Protein AF-A0A1J4KD81-F1 (afdb_monomer_lite)

Structure (mmCIF, N/CA/C/O backbone):
data_AF-A0A1J4KD81-F1
#
_entry.id   AF-A0A1J4KD81-F1
#
loop_
_atom_site.group_PDB
_atom_site.id
_atom_site.type_symbol
_atom_site.label_atom_id
_atom_site.label_alt_id
_atom_site.label_comp_id
_atom_site.label_asym_id
_atom_site.label_entity_id
_atom_site.label_seq_id
_atom_site.pdbx_PDB_ins_code
_atom_site.Cartn_x
_atom_site.Cartn_y
_atom_site.Cartn_z
_atom_site.occupancy
_atom_site.B_iso_or_equiv
_atom_site.auth_seq_id
_atom_site.auth_comp_id
_atom_site.auth_asym_id
_atom_site.auth_atom_id
_atom_site.pdbx_PDB_model_num
ATOM 1 N N . MET A 1 1 ? -6.675 23.899 -19.334 1.00 29.48 1 MET A N 1
ATOM 2 C CA . MET A 1 1 ? -8.001 24.386 -18.899 1.00 29.48 1 MET A CA 1
ATOM 3 C C . MET A 1 1 ? -8.601 23.324 -17.994 1.00 29.48 1 MET A C 1
ATOM 5 O O . MET A 1 1 ? -8.779 22.206 -18.451 1.00 29.48 1 MET A O 1
ATOM 9 N N . MET A 1 2 ? -8.771 23.622 -16.705 1.00 26.95 2 MET A N 1
ATOM 10 C CA . MET A 1 2 ? -9.352 22.705 -15.716 1.00 26.95 2 MET A CA 1
ATOM 11 C C . MET A 1 2 ? -10.810 23.100 -15.480 1.00 26.95 2 MET A C 1
ATOM 13 O O . MET A 1 2 ? -11.066 24.277 -15.231 1.00 26.95 2 MET A O 1
ATOM 17 N N . SER A 1 3 ? -11.748 22.153 -15.599 1.00 33.12 3 SER A N 1
ATOM 18 C CA . SER A 1 3 ? -13.172 22.436 -15.376 1.00 33.12 3 SER A CA 1
ATOM 19 C C . SER A 1 3 ? -13.421 22.757 -13.905 1.00 33.12 3 SER A C 1
ATOM 21 O O . SER A 1 3 ? -12.966 22.036 -13.015 1.00 33.12 3 SER A O 1
ATOM 23 N N . GLN A 1 4 ? -14.153 23.842 -13.666 1.00 34.97 4 GLN A N 1
ATOM 24 C CA . GLN A 1 4 ? -14.545 24.364 -12.354 1.00 34.97 4 GLN A CA 1
ATOM 25 C C . GLN A 1 4 ? -15.562 23.470 -11.611 1.00 34.97 4 GLN A C 1
ATOM 27 O O . GLN A 1 4 ? -16.025 23.835 -10.532 1.00 34.97 4 GLN A O 1
ATOM 32 N N . ASP A 1 5 ? -15.879 22.283 -12.132 1.00 36.94 5 ASP A N 1
ATOM 33 C CA . ASP A 1 5 ? -16.979 21.448 -11.635 1.00 36.94 5 ASP A CA 1
ATOM 34 C C . ASP A 1 5 ? -16.637 20.609 -10.394 1.00 36.94 5 ASP A C 1
ATOM 36 O O . ASP A 1 5 ? -17.531 20.209 -9.659 1.00 36.94 5 ASP A O 1
ATOM 40 N N . VAL A 1 6 ? -15.356 20.408 -10.069 1.00 44.69 6 VAL A N 1
ATOM 41 C CA . VAL A 1 6 ? -14.953 19.585 -8.903 1.00 44.69 6 VAL A CA 1
ATOM 42 C C . VAL A 1 6 ? -15.094 20.343 -7.566 1.00 44.69 6 VAL A C 1
ATOM 44 O O . VAL A 1 6 ? -14.992 19.760 -6.488 1.00 44.69 6 VAL A O 1
ATOM 47 N N . LEU A 1 7 ? -15.341 21.658 -7.602 1.00 40.25 7 LEU A N 1
ATOM 48 C CA . LEU A 1 7 ? -15.323 22.526 -6.416 1.00 40.25 7 LEU A CA 1
ATOM 49 C C . LEU A 1 7 ? -16.697 22.751 -5.756 1.00 40.25 7 LEU A C 1
ATOM 51 O O . LEU A 1 7 ? -16.754 23.379 -4.702 1.00 40.25 7 LEU A O 1
ATOM 55 N N . LYS A 1 8 ? -17.791 22.192 -6.298 1.00 42.56 8 LYS A N 1
ATOM 56 C CA . LYS A 1 8 ? -19.123 22.186 -5.647 1.00 42.56 8 LYS A CA 1
ATOM 57 C C . LYS A 1 8 ? -19.434 20.890 -4.869 1.00 42.56 8 LYS A C 1
ATOM 59 O O . LYS A 1 8 ? -20.510 20.758 -4.294 1.00 42.56 8 LYS A O 1
ATOM 64 N N . ASP A 1 9 ? -18.478 19.962 -4.788 1.00 53.03 9 ASP A N 1
ATOM 65 C CA . ASP A 1 9 ? -18.764 18.519 -4.767 1.00 53.03 9 ASP A CA 1
ATOM 66 C C . ASP A 1 9 ? -18.440 17.771 -3.457 1.00 53.03 9 ASP A C 1
ATOM 68 O O . ASP A 1 9 ? -18.232 16.560 -3.451 1.00 53.03 9 ASP A O 1
ATOM 72 N N . GLY A 1 10 ? -18.391 18.461 -2.312 1.00 55.53 10 GLY A N 1
ATOM 73 C CA . GLY A 1 10 ? -18.053 17.826 -1.025 1.00 55.53 10 GLY A CA 1
ATOM 74 C C . GLY A 1 10 ? -18.999 16.680 -0.629 1.00 55.53 10 GLY A C 1
ATOM 75 O O . GLY A 1 10 ? -18.542 15.620 -0.204 1.00 55.53 10 GLY A O 1
ATOM 76 N N . LYS A 1 11 ? -20.313 16.857 -0.839 1.00 56.69 11 LYS A N 1
ATOM 77 C CA . LYS A 1 11 ? -21.333 15.833 -0.543 1.00 56.69 11 LYS A CA 1
ATOM 78 C C . LYS A 1 11 ? -21.292 14.656 -1.522 1.00 56.69 11 LYS A C 1
ATOM 80 O O . LYS A 1 11 ? -21.335 13.512 -1.086 1.00 56.69 11 LYS A O 1
ATOM 85 N N . LEU A 1 12 ? -21.168 14.931 -2.823 1.00 60.12 12 LEU A N 1
ATOM 86 C CA . LEU A 1 12 ? -21.062 13.904 -3.868 1.00 60.12 12 LEU A CA 1
ATOM 87 C C . LEU A 1 12 ? -19.796 13.063 -3.685 1.00 60.12 12 LEU A C 1
ATOM 89 O O . LEU A 1 12 ? -19.858 11.837 -3.722 1.00 60.12 12 LEU A O 1
ATOM 93 N N . LYS A 1 13 ? -18.669 13.704 -3.361 1.00 75.69 13 LYS A N 1
ATOM 94 C CA . LYS A 1 13 ? -17.416 13.024 -3.028 1.00 75.69 13 LYS A CA 1
ATOM 95 C C . LYS A 1 13 ? -17.556 12.106 -1.812 1.00 75.69 13 LYS A C 1
ATOM 97 O O . LYS A 1 13 ? -17.052 10.986 -1.853 1.00 75.69 13 LYS A O 1
ATOM 102 N N . TRP A 1 14 ? -18.254 12.541 -0.761 1.00 83.38 14 TRP A N 1
ATOM 103 C CA . TRP A 1 14 ? -18.510 11.690 0.402 1.00 83.38 14 TRP A CA 1
ATOM 104 C C . TRP A 1 14 ? -19.407 10.497 0.067 1.00 83.38 14 TRP A C 1
ATOM 106 O O . TRP A 1 14 ? -19.092 9.399 0.502 1.00 83.38 14 TRP A O 1
ATOM 116 N N . CYS A 1 15 ? -20.459 10.655 -0.744 1.00 78.62 15 CYS A N 1
ATOM 117 C CA . CYS A 1 15 ? -21.332 9.537 -1.125 1.00 78.62 15 CYS A CA 1
ATOM 118 C C . CYS A 1 15 ? -20.549 8.355 -1.726 1.00 78.62 15 CYS A C 1
ATOM 120 O O . CYS A 1 15 ? -20.710 7.231 -1.254 1.00 78.62 15 CYS A O 1
ATOM 122 N N . TYR A 1 16 ? -19.645 8.613 -2.679 1.00 81.88 16 TYR A N 1
ATOM 123 C CA . TYR A 1 16 ? -18.785 7.573 -3.267 1.00 81.88 16 TYR A CA 1
ATOM 124 C C . TYR A 1 16 ? -17.732 7.037 -2.289 1.00 81.88 16 TYR A C 1
ATOM 126 O O . TYR A 1 16 ? -17.360 5.865 -2.324 1.00 81.88 16 TYR A O 1
ATOM 134 N N . GLN A 1 17 ? -17.212 7.893 -1.410 1.00 88.69 17 GLN A N 1
ATOM 135 C CA . GLN A 1 17 ? -16.230 7.479 -0.408 1.00 88.69 17 GLN A CA 1
ATOM 136 C C . GLN A 1 17 ? -16.862 6.636 0.699 1.00 88.69 17 GLN A C 1
ATOM 138 O O . GLN A 1 17 ? -16.207 5.728 1.197 1.00 88.69 17 GLN A O 1
ATOM 143 N N . ARG A 1 18 ? -18.123 6.898 1.052 1.00 92.56 18 ARG A N 1
ATOM 144 C CA . ARG A 1 18 ? -18.878 6.202 2.095 1.00 92.56 18 ARG A CA 1
ATOM 145 C C . ARG A 1 18 ? -19.047 4.723 1.774 1.00 92.56 18 ARG A C 1
ATOM 147 O O . ARG A 1 18 ? -18.838 3.899 2.657 1.00 92.56 18 ARG A O 1
ATOM 154 N N . GLU A 1 19 ? -19.387 4.393 0.530 1.00 91.88 19 GLU A N 1
ATOM 155 C CA . GLU A 1 19 ? -19.490 3.000 0.073 1.00 91.88 19 GLU A CA 1
ATOM 156 C C . GLU A 1 19 ? -18.148 2.279 0.223 1.00 91.88 19 GLU A C 1
ATOM 158 O O . GLU A 1 19 ? -18.079 1.229 0.854 1.00 91.88 19 GLU A O 1
ATOM 163 N N . LEU A 1 20 ? -17.056 2.904 -0.226 1.00 92.62 20 LEU A N 1
ATOM 164 C CA . LEU A 1 20 ? -15.718 2.335 -0.070 1.00 92.62 20 LEU A CA 1
ATOM 165 C C . LEU A 1 20 ? -15.290 2.220 1.407 1.00 92.62 20 LEU A C 1
ATOM 167 O O . LEU A 1 20 ? -14.639 1.246 1.783 1.00 92.62 20 LEU A O 1
ATOM 171 N N . CYS A 1 21 ? -15.651 3.182 2.264 1.00 95.44 21 CYS A N 1
ATOM 172 C CA . CYS A 1 21 ? -15.438 3.086 3.712 1.00 95.44 21 CYS A CA 1
ATOM 173 C C . CYS A 1 21 ? -16.167 1.869 4.292 1.00 95.44 21 CYS A C 1
ATOM 175 O O . CYS A 1 21 ? -15.567 1.113 5.056 1.00 95.44 21 CYS A O 1
ATOM 177 N N . TYR A 1 22 ? -17.434 1.675 3.912 1.00 95.31 22 TYR A N 1
ATOM 178 C CA . TYR A 1 22 ? -18.244 0.539 4.344 1.00 95.31 22 TYR A CA 1
ATOM 179 C C . TYR A 1 22 ? -17.616 -0.785 3.901 1.00 95.31 22 TYR A C 1
ATOM 181 O O . TYR A 1 22 ? -17.330 -1.627 4.746 1.00 95.31 22 TYR A O 1
ATOM 189 N N . GLU A 1 23 ? -17.285 -0.926 2.614 1.00 95.25 23 GLU A N 1
ATOM 190 C CA . GLU A 1 23 ? -16.607 -2.110 2.072 1.00 95.25 23 GLU A CA 1
ATOM 191 C C . GLU A 1 23 ? -15.307 -2.425 2.820 1.00 95.25 23 GLU A C 1
ATOM 193 O O . GLU A 1 23 ? -15.064 -3.569 3.203 1.00 95.25 23 GLU A O 1
ATOM 198 N N . ILE A 1 24 ? -14.467 -1.414 3.070 1.00 96.38 24 ILE A N 1
ATOM 199 C CA . ILE A 1 24 ? -13.211 -1.593 3.806 1.00 96.38 24 ILE A CA 1
ATOM 200 C C . ILE A 1 24 ? -13.479 -2.075 5.235 1.00 96.38 24 ILE A C 1
ATOM 202 O O . ILE A 1 24 ? -12.781 -2.978 5.704 1.00 96.38 24 ILE A O 1
ATOM 206 N N . THR A 1 25 ? -14.455 -1.488 5.931 1.00 96.56 25 THR A N 1
ATOM 207 C CA . THR A 1 25 ? -14.810 -1.885 7.298 1.00 96.56 25 THR A CA 1
ATOM 208 C C . THR A 1 25 ? -15.380 -3.308 7.333 1.00 96.56 25 THR A C 1
ATOM 210 O O . THR A 1 25 ? -14.922 -4.111 8.146 1.00 96.56 25 THR A O 1
ATOM 213 N N . THR A 1 26 ? -16.275 -3.671 6.412 1.00 96.44 26 THR A N 1
ATOM 214 C CA . THR A 1 26 ? -16.840 -5.026 6.305 1.00 96.44 26 THR A CA 1
ATOM 215 C C . THR A 1 26 ? -15.777 -6.065 5.953 1.00 96.44 26 THR A C 1
ATOM 217 O O . THR A 1 26 ? -15.717 -7.131 6.564 1.00 96.44 26 THR A O 1
ATOM 220 N N . GLU A 1 27 ? -14.869 -5.759 5.024 1.00 96.38 27 GLU A N 1
ATOM 221 C CA . GLU A 1 27 ? -13.744 -6.644 4.724 1.00 96.38 27 GLU A CA 1
ATOM 222 C C . GLU A 1 27 ? -12.844 -6.855 5.948 1.00 96.38 27 GLU A C 1
ATOM 224 O O . GLU A 1 27 ? -12.347 -7.960 6.158 1.00 96.38 27 GLU A O 1
ATOM 229 N N . LEU A 1 28 ? -12.609 -5.817 6.758 1.00 96.56 28 LEU A N 1
ATOM 230 C CA . LEU A 1 28 ? -11.846 -5.956 8.000 1.00 96.56 28 LEU A CA 1
ATOM 231 C C . LEU A 1 28 ? -12.585 -6.836 9.018 1.00 96.56 28 LEU A C 1
ATOM 233 O O . LEU A 1 28 ? -11.950 -7.665 9.663 1.00 96.56 28 LEU A O 1
ATOM 237 N N . GLN A 1 29 ? -13.909 -6.724 9.114 1.00 95.56 29 GLN A N 1
ATOM 238 C CA . GLN A 1 29 ? -14.733 -7.589 9.965 1.00 95.56 29 GLN A CA 1
ATOM 239 C C . GLN A 1 29 ? -14.775 -9.048 9.494 1.00 95.56 29 GLN A C 1
ATOM 241 O O . GLN A 1 29 ? -14.907 -9.945 10.317 1.00 95.56 29 GLN A O 1
ATOM 246 N N . SER A 1 30 ? -14.631 -9.313 8.195 1.00 95.94 30 SER A N 1
ATOM 247 C CA . SER A 1 30 ? -14.691 -10.679 7.652 1.00 95.94 30 SER A CA 1
ATOM 248 C C . SER A 1 30 ? -13.473 -11.560 7.970 1.00 95.94 30 SER A C 1
ATOM 250 O O . SER A 1 30 ? -13.484 -12.756 7.680 1.00 95.94 30 SER A O 1
ATOM 252 N N . PHE A 1 31 ? -12.397 -11.000 8.532 1.00 95.06 31 PHE A N 1
ATOM 253 C CA . PHE A 1 31 ? -11.201 -11.782 8.843 1.00 95.06 31 PHE A CA 1
ATOM 254 C C . PHE A 1 31 ? -11.388 -12.647 10.103 1.00 95.06 31 PHE A C 1
ATOM 256 O O . PHE A 1 31 ? -12.005 -12.189 11.059 1.00 95.06 31 PHE A O 1
ATOM 263 N N . PRO A 1 32 ? -10.760 -13.839 10.180 1.00 91.88 32 PRO A N 1
ATOM 264 C CA . PRO A 1 32 ? -10.966 -14.796 11.278 1.00 91.88 32 PRO A CA 1
ATOM 265 C C . PRO A 1 32 ? -10.728 -14.257 12.698 1.00 91.88 32 PRO A C 1
ATOM 267 O O . PRO A 1 32 ? -11.335 -14.736 13.648 1.00 91.88 32 PRO A O 1
ATOM 270 N N . CYS A 1 33 ? -9.858 -13.256 12.856 1.00 93.50 33 CYS A N 1
ATOM 271 C CA . CYS A 1 33 ? -9.524 -12.676 14.161 1.00 93.50 33 CYS A CA 1
ATOM 272 C C . CYS A 1 33 ? -10.230 -11.339 14.431 1.00 93.50 33 CYS A C 1
ATOM 274 O O . CYS A 1 33 ? -9.723 -10.535 15.208 1.00 93.50 33 CYS A O 1
ATOM 276 N N . SER A 1 34 ? -11.331 -11.034 13.740 1.00 94.88 34 SER A N 1
ATOM 277 C CA . SER A 1 34 ? -12.014 -9.739 13.874 1.00 94.88 34 SER A CA 1
ATOM 278 C C . SER A 1 34 ? -12.784 -9.600 15.185 1.00 94.88 34 SER A C 1
ATOM 280 O O . SER A 1 34 ? -12.983 -8.479 15.651 1.00 94.88 34 SER A O 1
ATOM 282 N N . TYR A 1 35 ? -13.132 -10.727 15.814 1.00 93.81 35 TYR A N 1
ATOM 283 C CA . TYR A 1 35 ? -13.900 -10.799 17.059 1.00 93.81 35 TYR A CA 1
ATOM 284 C C . TYR A 1 35 ? -13.294 -9.965 18.203 1.00 93.81 35 TYR A C 1
ATOM 286 O O . TYR A 1 35 ? -14.023 -9.399 19.014 1.00 93.81 35 TYR A O 1
ATOM 294 N N . ILE A 1 36 ? -11.964 -9.800 18.251 1.00 92.88 36 ILE A N 1
ATOM 295 C CA . ILE A 1 36 ? -11.297 -8.975 19.280 1.00 92.88 36 ILE A CA 1
ATOM 296 C C . ILE A 1 36 ? -11.650 -7.481 19.174 1.00 92.88 36 ILE A C 1
ATOM 298 O O . ILE A 1 36 ? -11.448 -6.720 20.119 1.00 92.88 36 ILE A O 1
ATOM 302 N N . PHE A 1 37 ? -12.172 -7.054 18.023 1.00 95.38 37 PHE A N 1
ATOM 303 C CA . PHE A 1 37 ? -12.555 -5.677 17.718 1.00 95.38 37 PHE A CA 1
ATOM 304 C C . PHE A 1 37 ? -14.072 -5.444 17.775 1.00 95.38 37 PHE A C 1
ATOM 306 O O . PHE A 1 37 ? -14.536 -4.336 17.488 1.00 95.38 37 PHE A O 1
ATOM 313 N N . GLU A 1 38 ? -14.853 -6.467 18.122 1.00 93.56 38 GLU A N 1
ATOM 314 C CA . GLU A 1 38 ? -16.299 -6.333 18.331 1.00 93.56 38 GLU A CA 1
ATOM 315 C C . GLU A 1 38 ? -16.615 -5.653 19.663 1.00 93.56 38 GLU A C 1
ATOM 317 O O . GLU A 1 38 ? -17.625 -4.961 19.783 1.00 93.56 38 GLU A O 1
ATOM 322 N N . GLN A 1 39 ? -15.720 -5.795 20.643 1.00 92.31 39 GLN A N 1
ATOM 323 C CA . GLN A 1 39 ? -15.865 -5.173 21.951 1.00 92.31 39 GLN A CA 1
ATOM 324 C C . GLN A 1 39 ? -15.664 -3.660 21.881 1.00 92.31 39 GLN A C 1
ATOM 326 O O . GLN A 1 39 ? -14.712 -3.156 21.277 1.00 92.31 39 GLN A O 1
ATOM 331 N N . GLU A 1 40 ? -16.557 -2.949 22.561 1.00 94.69 40 GLU A N 1
ATOM 332 C CA . GLU A 1 40 ? -16.486 -1.508 22.738 1.00 94.69 40 GLU A CA 1
ATOM 333 C C . GLU A 1 40 ? -15.218 -1.110 23.495 1.00 94.69 40 GLU A C 1
ATOM 335 O O . GLU A 1 40 ? -14.868 -1.680 24.533 1.00 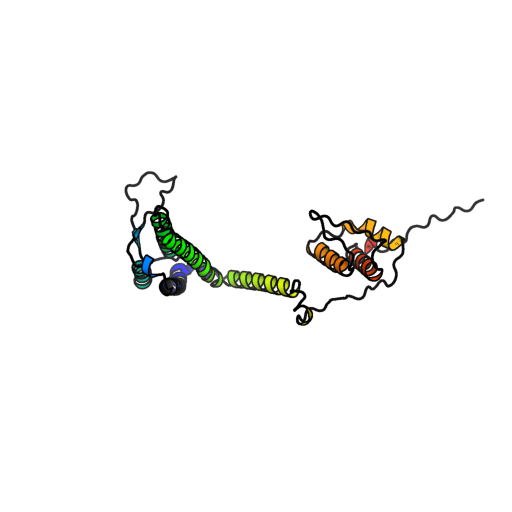94.69 40 GLU A O 1
ATOM 340 N N . LEU A 1 41 ? -14.514 -0.120 22.953 1.00 93.31 41 LEU A N 1
ATOM 341 C CA . LEU A 1 41 ? -13.316 0.437 23.551 1.00 93.31 41 LEU A CA 1
ATOM 342 C C . LEU A 1 41 ? -13.454 1.946 23.688 1.00 93.31 41 LEU A C 1
ATOM 344 O O . LEU A 1 41 ? -13.681 2.662 22.712 1.00 93.31 41 LEU A O 1
ATOM 348 N N . GLU A 1 42 ? -13.224 2.430 24.900 1.00 93.25 42 GLU A N 1
ATOM 349 C CA . GLU A 1 42 ? -13.077 3.851 25.160 1.00 93.25 42 GLU A CA 1
ATOM 350 C C . GLU A 1 42 ? -11.735 4.351 24.606 1.00 93.25 42 GLU A C 1
ATOM 352 O O . GLU A 1 42 ? -10.652 3.973 25.058 1.00 93.25 42 GLU A O 1
ATOM 357 N N . CYS A 1 43 ? -11.811 5.199 23.587 1.00 90.12 43 CYS A N 1
ATOM 358 C CA . CYS A 1 43 ? -10.670 5.734 22.869 1.00 90.12 43 CYS A CA 1
ATOM 359 C C . CYS A 1 43 ? -10.485 7.220 23.191 1.00 90.12 43 CYS A C 1
ATOM 361 O O . CYS A 1 43 ? -11.431 8.007 23.126 1.00 90.12 43 CYS A O 1
ATOM 363 N N . LYS A 1 44 ? -9.242 7.614 23.490 1.00 86.50 44 LYS A N 1
ATOM 364 C CA . LYS A 1 44 ? -8.876 9.003 23.800 1.00 86.50 44 LYS A CA 1
ATOM 365 C C . LYS A 1 44 ? -8.053 9.612 22.673 1.00 86.50 44 LYS A C 1
ATOM 367 O O . LYS A 1 44 ? -7.034 9.044 22.271 1.00 86.50 44 LYS A O 1
ATOM 372 N N . LEU A 1 45 ? -8.470 10.779 22.189 1.00 77.75 45 LEU A N 1
ATOM 373 C CA . LEU A 1 45 ? -7.664 11.565 21.258 1.00 77.75 45 LEU A CA 1
ATOM 374 C C . LEU A 1 45 ? -6.380 12.049 21.960 1.00 77.75 45 LEU A C 1
ATOM 376 O O . LEU A 1 45 ? -6.444 12.449 23.123 1.00 77.75 45 LEU A O 1
ATOM 380 N N . PRO A 1 46 ? -5.213 11.996 21.293 1.00 65.62 46 PRO A N 1
ATOM 381 C CA . PRO A 1 46 ? -3.983 12.530 21.860 1.00 65.62 46 PRO A CA 1
ATOM 382 C C . PRO A 1 46 ? -4.108 14.045 22.048 1.00 65.62 46 PRO A C 1
ATOM 384 O O . PRO A 1 46 ? -4.546 14.752 21.140 1.00 65.62 46 PRO A O 1
ATOM 387 N N . GLU A 1 47 ? -3.708 14.534 23.220 1.00 61.97 47 GLU A N 1
ATOM 388 C CA . GLU A 1 47 ? -3.659 15.964 23.514 1.00 61.97 47 GLU A CA 1
ATOM 389 C C . GLU A 1 47 ? -2.695 16.646 22.535 1.00 61.97 47 GLU A C 1
ATOM 391 O O . GLU A 1 47 ? -1.515 16.299 22.441 1.00 61.97 47 GLU A O 1
ATOM 396 N N . SER A 1 48 ? -3.206 17.596 21.750 1.00 54.78 48 SER A N 1
ATOM 397 C CA . SER A 1 48 ? -2.354 18.430 20.908 1.00 54.78 48 SER A CA 1
ATOM 398 C C . SER A 1 48 ? -1.531 19.338 21.818 1.00 54.78 48 SER A C 1
ATOM 400 O O . SER A 1 48 ? -2.099 20.145 22.549 1.00 54.78 48 SER A O 1
ATOM 402 N N . GLN A 1 49 ? -0.199 19.238 21.749 1.00 51.94 49 GLN A N 1
ATOM 403 C CA . GLN A 1 49 ? 0.750 19.970 22.607 1.00 51.94 49 GLN A CA 1
ATOM 404 C C . GLN A 1 49 ? 0.619 21.511 22.554 1.00 51.94 49 GLN A C 1
ATOM 406 O O . GLN A 1 49 ? 1.252 22.197 23.347 1.00 51.94 49 GLN A O 1
ATOM 411 N N . ASN A 1 50 ? -0.211 22.063 21.658 1.00 52.84 50 ASN A N 1
ATOM 412 C CA . ASN A 1 50 ? -0.392 23.504 21.449 1.00 52.84 50 ASN A CA 1
ATOM 413 C C . ASN A 1 50 ? -1.809 24.030 21.749 1.00 52.84 50 ASN A C 1
ATOM 415 O O . ASN A 1 50 ? -2.125 25.161 21.379 1.00 52.84 50 ASN A O 1
ATOM 419 N N . GLN A 1 51 ? -2.682 23.255 22.396 1.00 48.69 51 GLN A N 1
ATOM 420 C CA . GLN A 1 51 ? -4.003 23.741 22.808 1.00 48.69 51 GLN A CA 1
ATOM 421 C C . GLN A 1 51 ? -4.096 23.752 24.333 1.00 48.69 51 GLN A C 1
ATOM 423 O O . GLN A 1 51 ? -3.803 22.757 24.989 1.00 48.69 51 GLN A O 1
ATOM 428 N N . LYS A 1 52 ? -4.463 24.914 24.897 1.00 43.81 52 LYS A N 1
ATOM 429 C CA . LYS A 1 52 ? -4.767 25.079 26.328 1.00 43.81 52 LYS A CA 1
ATOM 430 C C . LYS A 1 52 ? -5.698 23.948 26.794 1.00 43.81 52 LYS A C 1
ATOM 432 O O . LYS A 1 52 ? -6.531 23.526 25.992 1.00 43.81 52 LYS A O 1
ATOM 437 N N . PRO A 1 53 ? -5.594 23.500 28.059 1.00 44.03 53 PRO A N 1
ATOM 438 C CA . PRO A 1 53 ? -6.408 22.414 28.588 1.00 44.03 53 PRO A CA 1
ATOM 439 C C . PRO A 1 53 ? -7.871 22.861 28.591 1.00 44.03 53 PRO A C 1
ATOM 441 O O . PRO A 1 53 ? -8.322 23.558 29.494 1.00 44.03 53 PRO A O 1
ATOM 444 N N . LEU A 1 54 ? -8.591 22.535 27.522 1.00 41.59 54 LEU A N 1
ATOM 445 C CA . LEU A 1 54 ? -10.033 22.674 27.457 1.00 41.59 54 LEU A CA 1
ATOM 446 C C . LEU A 1 54 ? -10.600 21.357 27.982 1.00 41.59 54 LEU A C 1
ATOM 448 O O . LEU A 1 54 ? -10.208 20.290 27.515 1.00 41.59 54 LEU A O 1
ATOM 452 N N . GLU A 1 55 ? -11.468 21.454 28.982 1.00 41.31 55 GLU A N 1
ATOM 453 C CA . GLU A 1 55 ? -12.021 20.399 29.846 1.00 41.31 55 GLU A CA 1
ATOM 454 C C . GLU A 1 55 ? -12.878 19.337 29.126 1.00 41.31 55 GLU A C 1
ATOM 456 O O . GLU A 1 55 ? -13.954 18.956 29.571 1.00 41.31 55 GLU A O 1
ATOM 461 N N . SER A 1 56 ? -12.443 18.827 27.982 1.00 44.00 56 SER A N 1
ATOM 462 C CA . SER A 1 56 ? -13.138 17.751 27.281 1.00 44.00 56 SER A CA 1
ATOM 463 C C . SER A 1 56 ? -12.160 16.981 26.402 1.00 44.00 56 SER A C 1
ATOM 465 O O . SER A 1 56 ? -12.164 17.089 25.176 1.00 44.00 56 SER A O 1
ATOM 467 N N . GLN A 1 57 ? -11.338 16.131 27.037 1.00 53.06 57 GLN A N 1
ATOM 468 C CA . GLN A 1 57 ? -10.854 14.925 26.361 1.00 53.06 57 GLN A CA 1
ATOM 469 C C . GLN A 1 57 ? -12.099 14.257 25.771 1.00 53.06 57 GLN A C 1
ATOM 471 O O . GLN A 1 57 ? -12.961 13.790 26.507 1.00 53.06 57 GLN A O 1
ATOM 476 N N . THR A 1 58 ? -12.283 14.309 24.453 1.00 64.56 58 THR A N 1
ATOM 477 C CA . THR A 1 58 ? -13.491 13.759 23.834 1.00 64.56 58 THR A CA 1
ATOM 478 C C . THR A 1 58 ? -13.308 12.250 23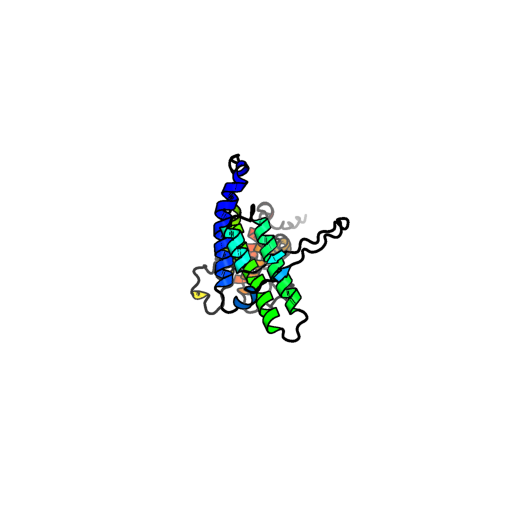.785 1.00 64.56 58 THR A C 1
ATOM 480 O O . THR A 1 58 ? -12.727 11.705 22.846 1.00 64.56 58 THR A O 1
ATOM 483 N N . HIS A 1 59 ? -13.715 11.584 24.862 1.00 78.88 59 HIS A N 1
ATOM 484 C CA . HIS A 1 59 ? -13.778 10.135 24.940 1.00 78.88 59 HIS A CA 1
ATOM 485 C C . HIS A 1 59 ? -14.754 9.639 23.869 1.00 78.88 59 HIS A C 1
ATOM 487 O O . HIS A 1 59 ? -15.893 10.103 23.793 1.00 78.88 59 HIS A O 1
ATOM 493 N N . ARG A 1 60 ? -14.301 8.726 23.005 1.00 87.38 60 ARG A N 1
ATOM 494 C CA . ARG A 1 60 ? -15.140 8.085 21.985 1.00 87.38 60 ARG A CA 1
ATOM 495 C C . ARG A 1 60 ? -15.196 6.595 22.256 1.00 87.38 60 ARG A C 1
ATOM 497 O O . ARG A 1 60 ? -14.154 5.952 22.315 1.00 87.38 60 ARG A O 1
ATOM 504 N N . ILE A 1 61 ? -16.395 6.044 22.393 1.00 93.19 61 ILE A N 1
ATOM 505 C CA . ILE A 1 61 ? -16.588 4.595 22.463 1.00 93.19 61 ILE A CA 1
ATOM 506 C C . ILE A 1 61 ? -16.639 4.073 21.028 1.00 93.19 61 ILE A C 1
ATOM 508 O O . ILE A 1 61 ? -17.494 4.491 20.249 1.00 93.19 61 ILE A O 1
ATOM 512 N N . LEU A 1 62 ? -15.689 3.213 20.661 1.00 96.12 62 LEU A N 1
ATOM 513 C CA . LEU A 1 62 ? -15.533 2.702 19.301 1.00 96.12 62 LEU A CA 1
ATOM 514 C C . LEU A 1 62 ? -15.398 1.176 19.301 1.00 96.12 62 LEU A C 1
ATOM 516 O O . LEU A 1 62 ? -14.769 0.587 20.177 1.00 96.1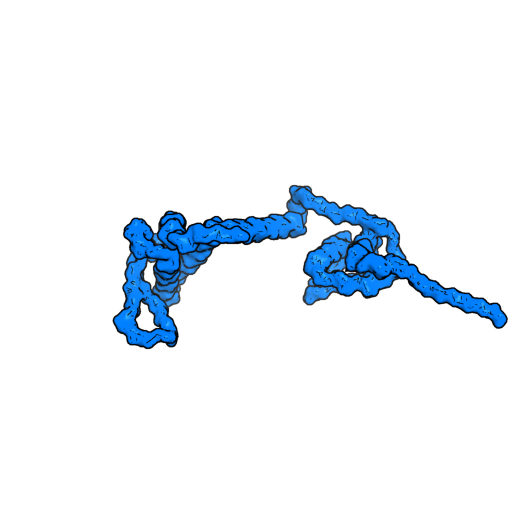2 62 LEU A O 1
ATOM 520 N N . SER A 1 63 ? -15.964 0.553 18.276 1.00 96.94 63 SER A N 1
ATOM 521 C CA . SER A 1 63 ? -15.820 -0.859 17.911 1.00 96.94 63 SER A CA 1
ATOM 522 C C . SER A 1 63 ? -16.106 -0.995 16.415 1.00 96.94 63 SER A C 1
ATOM 524 O O . SER A 1 63 ? -16.643 -0.063 15.805 1.00 96.94 63 SER A O 1
ATOM 526 N N . PHE A 1 64 ? -15.787 -2.131 15.788 1.00 96.44 64 PHE A N 1
ATOM 527 C CA . PHE A 1 64 ? -16.172 -2.318 14.384 1.00 96.44 64 PHE A CA 1
ATOM 528 C C . PHE A 1 64 ? -17.692 -2.232 14.146 1.00 96.44 64 PHE A C 1
ATOM 530 O O . PHE A 1 64 ? -18.080 -1.568 13.179 1.00 96.44 64 PHE A O 1
ATOM 537 N N . PRO A 1 65 ? -18.563 -2.818 14.993 1.00 96.56 65 PRO A N 1
ATOM 538 C CA . PRO A 1 65 ? -20.007 -2.610 14.894 1.00 96.56 65 PRO A CA 1
ATOM 539 C C . PRO A 1 65 ? -20.419 -1.134 14.964 1.00 96.56 65 PRO A C 1
ATOM 541 O O . PRO A 1 65 ? -21.186 -0.681 14.115 1.00 96.56 65 PRO A O 1
ATOM 544 N N . ILE A 1 66 ? -19.868 -0.363 15.911 1.00 96.88 66 ILE A N 1
ATOM 545 C CA . ILE A 1 66 ? -20.174 1.072 16.055 1.00 96.88 66 ILE A CA 1
ATOM 546 C C . ILE A 1 66 ? -19.724 1.849 14.818 1.00 96.88 66 ILE A C 1
ATOM 548 O O . ILE A 1 66 ? -20.500 2.616 14.260 1.00 96.88 66 ILE A O 1
ATOM 552 N N . ILE A 1 67 ? -18.493 1.629 14.350 1.00 96.81 67 ILE A N 1
ATOM 553 C CA . ILE A 1 67 ? -17.968 2.321 13.166 1.00 96.81 67 ILE A CA 1
ATOM 554 C C . ILE A 1 67 ? -18.819 1.988 11.936 1.00 96.81 67 ILE A C 1
ATOM 556 O O . ILE A 1 67 ? -19.162 2.883 11.170 1.00 96.81 67 ILE A O 1
ATOM 560 N N . SER A 1 68 ? -19.214 0.724 11.767 1.00 96.75 68 SER A N 1
ATOM 561 C CA . SER A 1 68 ? -20.092 0.305 10.665 1.00 96.75 68 SER A CA 1
ATOM 562 C C . SER A 1 68 ? -21.447 1.006 10.728 1.00 96.75 68 SER A C 1
ATOM 564 O O . SER A 1 68 ? -21.922 1.524 9.719 1.00 96.75 68 SER A O 1
ATOM 566 N N . LYS A 1 69 ? -22.041 1.078 11.924 1.00 96.69 69 LYS A N 1
ATOM 567 C CA . LYS A 1 69 ? -23.298 1.787 12.162 1.00 96.69 69 LYS A CA 1
ATOM 568 C C . LYS A 1 69 ? -23.173 3.280 11.851 1.00 96.69 69 LYS A C 1
ATOM 570 O O . LYS A 1 69 ? -23.994 3.801 11.109 1.00 96.69 69 LYS A O 1
ATOM 575 N N . ASN A 1 70 ? -22.106 3.938 12.300 1.00 95.69 70 ASN A N 1
ATOM 576 C CA . ASN A 1 70 ? -21.850 5.356 12.024 1.00 95.69 70 ASN A CA 1
ATOM 577 C C . ASN A 1 70 ? -21.731 5.662 10.517 1.00 95.69 70 ASN A C 1
ATOM 579 O O . ASN A 1 70 ? -22.111 6.745 10.070 1.00 95.69 70 ASN A O 1
ATOM 583 N N . ILE A 1 71 ? -21.214 4.720 9.716 1.00 95.19 71 ILE A N 1
ATOM 584 C CA . ILE A 1 71 ? -21.174 4.850 8.249 1.00 95.19 71 ILE A CA 1
ATOM 585 C C . ILE A 1 71 ? -22.591 4.784 7.661 1.00 95.19 71 ILE A C 1
ATOM 587 O O . ILE A 1 71 ? -22.939 5.621 6.824 1.00 95.19 71 ILE A O 1
ATOM 591 N N . ILE A 1 72 ? -23.398 3.807 8.093 1.00 94.56 72 ILE A N 1
ATOM 592 C CA . ILE A 1 72 ? -24.771 3.583 7.607 1.00 94.56 72 ILE A CA 1
ATOM 593 C C . ILE A 1 72 ? -25.682 4.754 7.992 1.00 94.56 72 ILE A C 1
ATOM 595 O O . ILE A 1 72 ? -26.372 5.303 7.134 1.00 94.56 72 ILE A O 1
ATOM 599 N N . ASP A 1 73 ? -25.619 5.174 9.255 1.00 94.25 73 ASP A N 1
ATOM 600 C CA . ASP A 1 73 ? -26.442 6.244 9.826 1.00 94.25 73 ASP A CA 1
ATOM 601 C C . ASP A 1 73 ? -26.035 7.637 9.303 1.00 94.25 73 ASP A C 1
ATOM 603 O O . ASP A 1 73 ? -26.715 8.629 9.561 1.00 94.25 73 ASP A O 1
ATOM 607 N N . GLY A 1 74 ? -24.932 7.733 8.551 1.00 90.81 74 GLY A N 1
ATOM 608 C CA . GLY A 1 74 ? -24.440 8.995 8.000 1.00 90.81 74 GLY A CA 1
ATOM 609 C C . GLY A 1 74 ? -23.869 9.935 9.061 1.00 90.81 74 GLY A C 1
ATOM 610 O O . GLY A 1 74 ? -23.865 11.147 8.858 1.00 90.81 74 GLY A O 1
ATOM 611 N N . THR A 1 75 ? -23.386 9.392 10.183 1.00 92.44 75 THR A N 1
ATOM 612 C CA . THR A 1 75 ? -22.747 10.161 11.262 1.00 92.44 75 THR A CA 1
ATOM 613 C C . THR A 1 75 ? -21.493 10.880 10.772 1.00 92.44 75 THR A C 1
ATOM 615 O O . THR A 1 75 ? -21.203 11.985 11.221 1.00 92.44 75 THR A O 1
ATOM 618 N N . TYR A 1 76 ? -20.760 10.265 9.840 1.00 91.81 76 TYR A N 1
ATOM 619 C CA . TYR A 1 76 ? -19.595 10.877 9.213 1.00 91.81 76 TYR A CA 1
ATOM 620 C C . TYR A 1 76 ? -20.004 11.842 8.096 1.00 91.81 76 TYR A C 1
ATOM 622 O O . TYR A 1 76 ? -20.757 11.478 7.188 1.00 91.81 76 TYR A O 1
ATOM 630 N N . SER A 1 77 ? -19.461 13.057 8.146 1.00 87.25 77 SER A N 1
ATOM 631 C CA . SER A 1 77 ? -19.660 14.109 7.146 1.00 87.25 77 SER A CA 1
ATOM 632 C C . SER A 1 77 ? -18.581 14.104 6.057 1.00 87.25 77 SER A C 1
ATOM 634 O O . SER A 1 77 ? -18.831 14.509 4.919 1.00 87.25 77 SER A O 1
ATOM 636 N N . GLU A 1 78 ? -17.385 13.607 6.387 1.00 88.94 78 GLU A N 1
ATOM 637 C CA . GLU A 1 78 ? -16.245 13.515 5.480 1.00 88.94 78 GLU A CA 1
ATOM 638 C C . GLU A 1 78 ? -15.373 12.278 5.743 1.00 88.94 78 GLU A C 1
ATOM 640 O O . GLU A 1 78 ? -15.301 11.745 6.851 1.00 88.94 78 GLU A O 1
ATOM 645 N N . LEU A 1 79 ? -14.602 11.871 4.727 1.00 89.31 79 LEU A N 1
ATOM 646 C CA . LEU A 1 79 ? -13.665 10.743 4.811 1.00 89.31 79 LEU A CA 1
ATOM 647 C C . LEU A 1 79 ? -12.665 10.869 5.969 1.00 89.31 79 LEU A C 1
ATOM 649 O O . LEU A 1 79 ? -12.268 9.864 6.558 1.00 89.31 79 LEU A O 1
ATOM 653 N N . LYS A 1 80 ? -12.244 12.092 6.305 1.00 89.19 80 LYS A N 1
ATOM 654 C CA . LYS A 1 80 ? -11.260 12.318 7.371 1.00 89.19 80 LYS A CA 1
ATOM 655 C C . LYS A 1 80 ? -11.774 11.885 8.740 1.00 89.19 80 LYS A C 1
ATOM 657 O O . LYS A 1 80 ? -10.976 11.381 9.525 1.00 89.19 80 LYS A O 1
ATOM 662 N N . GLU A 1 81 ? -13.068 12.039 9.009 1.00 90.62 81 GLU A N 1
ATOM 663 C CA . GLU A 1 81 ? -13.675 11.651 10.285 1.00 90.62 81 GLU A CA 1
ATOM 664 C C . GLU A 1 81 ? -13.666 10.129 10.459 1.00 90.62 81 GLU A C 1
ATOM 666 O O . GLU A 1 81 ? -13.224 9.631 11.493 1.00 90.62 81 GLU A O 1
ATOM 671 N N . TRP A 1 82 ? -14.040 9.382 9.416 1.00 94.62 82 TRP A N 1
ATOM 672 C CA . TRP A 1 82 ? -13.950 7.919 9.431 1.00 94.62 82 TRP A CA 1
ATOM 673 C C . TRP A 1 82 ? -12.497 7.432 9.561 1.00 94.62 82 TRP A C 1
ATOM 675 O O . TRP A 1 82 ? -12.211 6.533 10.352 1.00 94.62 82 TRP A O 1
ATOM 685 N N . ILE A 1 83 ? -11.547 8.051 8.840 1.00 93.88 83 ILE A N 1
ATOM 686 C CA . ILE A 1 83 ? -10.116 7.722 8.976 1.00 93.88 83 ILE A CA 1
ATOM 687 C C . ILE A 1 83 ? -9.644 7.960 10.413 1.00 93.88 83 ILE A C 1
ATOM 689 O O . ILE A 1 83 ? -8.861 7.161 10.936 1.00 93.88 83 ILE A O 1
ATOM 693 N N . LEU A 1 84 ? -10.071 9.066 11.028 1.00 92.50 84 LEU A N 1
ATOM 694 C CA . LEU A 1 84 ? -9.714 9.408 12.397 1.00 92.50 84 LEU A CA 1
ATOM 695 C C . LEU A 1 84 ? -10.210 8.331 13.360 1.00 92.50 84 LEU A C 1
ATOM 697 O O . LEU A 1 84 ? -9.394 7.811 14.114 1.00 92.50 84 LEU A O 1
ATOM 701 N N . ASP A 1 85 ? -11.485 7.947 13.283 1.00 94.12 85 ASP A N 1
ATOM 702 C CA . ASP A 1 85 ? -12.064 6.917 14.150 1.00 94.12 85 ASP A CA 1
ATOM 703 C C . ASP A 1 85 ? -11.398 5.553 13.953 1.00 94.12 85 ASP A C 1
ATOM 705 O O . ASP A 1 85 ? -10.992 4.926 14.929 1.00 94.12 85 ASP A O 1
ATOM 709 N N . MET A 1 86 ? -11.183 5.118 12.707 1.00 96.00 86 MET A N 1
ATOM 710 C CA . MET A 1 86 ? -10.493 3.854 12.418 1.00 96.00 86 MET A CA 1
ATOM 711 C C . MET A 1 86 ? -9.065 3.835 12.978 1.00 96.00 86 MET A C 1
ATOM 713 O O . MET A 1 86 ? -8.653 2.863 13.616 1.00 96.00 86 MET A O 1
ATOM 717 N N . LYS A 1 87 ? -8.293 4.913 12.776 1.00 94.75 87 LYS A N 1
ATOM 718 C CA . LYS A 1 87 ? -6.927 5.018 13.317 1.00 94.75 87 LYS A CA 1
ATOM 719 C C . LYS A 1 87 ? -6.931 5.093 14.836 1.00 94.75 87 LYS A C 1
ATOM 721 O O . LYS A 1 87 ? -6.105 4.444 15.478 1.00 94.75 87 LYS A O 1
ATOM 726 N N . LEU A 1 88 ? -7.833 5.884 15.404 1.00 94.00 88 LEU A N 1
ATOM 727 C CA . LEU A 1 88 ? -7.968 6.061 16.839 1.00 94.00 88 LEU A CA 1
ATOM 728 C C . LEU A 1 88 ? -8.305 4.724 17.506 1.00 94.00 88 LEU A C 1
ATOM 730 O O . LEU A 1 88 ? -7.593 4.314 18.421 1.00 94.00 88 LEU A O 1
ATOM 734 N N . PHE A 1 89 ? -9.297 4.004 16.987 1.00 96.19 89 PHE A N 1
ATOM 735 C CA . PHE A 1 89 ? -9.704 2.693 17.478 1.00 96.19 89 PHE A CA 1
ATOM 736 C C . PHE A 1 89 ? -8.564 1.670 17.406 1.00 96.19 89 PHE A C 1
ATOM 738 O O . PHE A 1 89 ? -8.152 1.131 18.433 1.00 96.19 89 PHE A O 1
ATOM 745 N N . LEU A 1 90 ? -7.976 1.460 16.222 1.00 95.62 90 LEU A N 1
ATOM 746 C CA . LEU A 1 90 ? -6.899 0.478 16.044 1.00 95.62 90 LEU A CA 1
ATOM 747 C C . LEU A 1 90 ? -5.650 0.830 16.867 1.00 95.62 90 LEU A C 1
ATOM 749 O O . LEU A 1 90 ? -5.020 -0.052 17.446 1.00 95.62 90 LEU A O 1
ATOM 753 N N . SER A 1 91 ? -5.291 2.113 16.971 1.00 94.31 91 SER A N 1
ATOM 754 C CA . SER A 1 91 ? -4.156 2.540 17.803 1.00 94.31 91 SER A CA 1
ATOM 755 C C . SER A 1 91 ? -4.423 2.364 19.300 1.00 94.31 91 SER A C 1
ATOM 757 O O . SER A 1 91 ? -3.512 1.997 20.042 1.00 94.31 91 SER A O 1
ATOM 759 N N . SER A 1 92 ? -5.665 2.566 19.745 1.00 93.88 92 SER A N 1
ATOM 760 C CA . SER A 1 92 ? -6.070 2.348 21.137 1.00 93.88 92 SER A CA 1
ATOM 761 C C . SER A 1 92 ? -6.055 0.860 21.486 1.00 93.88 92 SER A C 1
ATOM 763 O O . SER A 1 92 ? -5.565 0.496 22.552 1.00 93.88 92 SER A O 1
ATOM 765 N N . GLN A 1 93 ? -6.470 -0.010 20.559 1.00 94.31 93 GLN A N 1
ATOM 766 C CA . GLN A 1 93 ? -6.355 -1.466 20.704 1.00 94.31 93 GLN A CA 1
ATOM 767 C C . GLN A 1 93 ? -4.894 -1.923 20.810 1.00 94.31 93 GLN A C 1
ATOM 769 O O . GLN A 1 93 ? -4.554 -2.723 21.681 1.00 94.31 93 GLN A O 1
ATOM 774 N N . ILE A 1 94 ? -3.998 -1.363 19.988 1.00 94.38 94 ILE A N 1
ATOM 775 C CA . ILE A 1 94 ? -2.554 -1.625 20.097 1.00 94.38 94 ILE A CA 1
ATOM 776 C C . ILE A 1 94 ? -2.037 -1.202 21.478 1.00 94.38 94 ILE A C 1
ATOM 778 O O . ILE A 1 94 ? -1.370 -1.988 22.144 1.00 94.38 94 ILE A O 1
ATOM 782 N N . LYS A 1 95 ? -2.372 0.011 21.942 1.00 92.19 95 LYS A N 1
ATOM 783 C CA . LYS A 1 95 ? -1.936 0.521 23.255 1.00 92.19 95 LYS A CA 1
ATOM 784 C C . LYS A 1 95 ? -2.447 -0.337 24.415 1.00 92.19 95 LYS A C 1
ATOM 786 O O . LYS A 1 95 ? -1.661 -0.675 25.295 1.00 92.19 95 LYS A O 1
ATOM 791 N N . LYS A 1 96 ? -3.727 -0.726 24.395 1.00 91.62 96 LYS A N 1
ATOM 792 C CA . LYS A 1 96 ? -4.349 -1.602 25.404 1.00 91.62 96 LYS A CA 1
ATOM 793 C C . LYS A 1 96 ? -3.608 -2.933 25.528 1.00 91.62 96 LYS A C 1
ATOM 795 O O . LYS A 1 96 ? -3.366 -3.402 26.635 1.00 91.62 96 LYS A O 1
ATOM 800 N N . ASN A 1 97 ? -3.230 -3.526 24.397 1.00 90.19 97 ASN A N 1
ATOM 801 C CA . ASN A 1 97 ? -2.563 -4.828 24.361 1.00 90.19 97 ASN A CA 1
ATOM 802 C C . ASN A 1 97 ? -1.036 -4.742 24.501 1.00 90.19 97 ASN A C 1
ATOM 804 O O . ASN A 1 97 ? -0.380 -5.762 24.692 1.00 90.19 97 ASN A O 1
ATOM 808 N N . TYR A 1 98 ? -0.451 -3.541 24.461 1.00 90.00 98 TYR A N 1
ATOM 809 C CA . TYR A 1 98 ? 0.993 -3.360 24.606 1.00 90.00 98 TYR A CA 1
ATOM 810 C C . TYR A 1 98 ? 1.498 -3.751 25.999 1.00 90.00 98 TYR A C 1
ATOM 812 O O . TYR A 1 98 ? 2.589 -4.304 26.111 1.00 90.00 98 TYR A O 1
ATOM 820 N N . MET A 1 99 ? 0.703 -3.505 27.045 1.00 85.00 99 MET A N 1
ATOM 821 C CA . MET A 1 99 ? 1.079 -3.759 28.445 1.00 85.00 99 MET A CA 1
ATOM 822 C C . MET A 1 99 ? 0.732 -5.169 28.942 1.00 85.00 99 MET A C 1
ATOM 824 O O . MET A 1 99 ? 1.045 -5.497 30.079 1.00 85.00 99 MET A O 1
ATOM 828 N N . LYS A 1 100 ? 0.089 -6.006 28.118 1.00 88.19 100 LYS A N 1
ATOM 829 C CA . LYS A 1 100 ? -0.234 -7.393 28.483 1.00 88.19 100 LYS A CA 1
ATOM 830 C C . LYS A 1 100 ? 0.989 -8.300 28.333 1.00 88.19 100 LYS A C 1
ATOM 832 O O . LYS A 1 100 ? 1.808 -8.068 27.439 1.00 88.19 100 LYS A O 1
ATOM 837 N N . ASP A 1 101 ? 1.080 -9.340 29.157 1.00 83.50 101 ASP A N 1
ATOM 838 C CA . ASP A 1 101 ? 2.151 -10.343 29.068 1.00 83.50 101 ASP A CA 1
ATOM 839 C C . ASP A 1 101 ? 2.032 -11.184 27.787 1.00 83.50 101 ASP A C 1
ATOM 841 O O . ASP A 1 101 ? 3.018 -11.389 27.080 1.00 83.50 101 ASP A O 1
ATOM 845 N N . ASP A 1 102 ? 0.809 -11.585 27.422 1.00 89.69 102 ASP A N 1
ATOM 846 C CA . ASP A 1 102 ? 0.525 -12.234 26.139 1.00 89.69 102 ASP A CA 1
ATOM 847 C C . ASP A 1 102 ? 0.477 -11.204 24.995 1.00 89.69 102 ASP A C 1
ATOM 849 O O . ASP A 1 102 ? -0.353 -10.288 24.973 1.00 89.69 102 ASP A O 1
ATOM 853 N N . LYS A 1 103 ? 1.376 -11.364 24.016 1.00 92.31 103 LYS A N 1
ATOM 854 C CA . LYS A 1 103 ? 1.503 -10.489 22.836 1.00 92.31 103 LYS A CA 1
ATOM 855 C C . LYS A 1 103 ? 0.723 -10.982 21.611 1.00 92.31 103 LYS A C 1
ATOM 857 O O . LYS A 1 103 ? 0.822 -10.364 20.544 1.00 92.31 103 LYS A O 1
ATOM 862 N N . THR A 1 104 ? -0.059 -12.054 21.727 1.00 92.94 104 THR A N 1
ATOM 863 C CA . THR A 1 104 ? -0.836 -12.610 20.608 1.00 92.94 104 THR A CA 1
ATOM 864 C C . THR A 1 104 ? -1.840 -11.585 20.074 1.00 92.94 104 THR A C 1
ATOM 866 O O . THR A 1 104 ? -1.806 -11.238 18.892 1.00 92.94 104 THR A O 1
ATOM 869 N N . GLU A 1 105 ? -2.654 -10.988 20.951 1.00 92.75 105 GLU A N 1
ATOM 870 C CA . GLU A 1 105 ? -3.617 -9.942 20.570 1.00 92.75 105 GLU A CA 1
ATOM 871 C C . GLU A 1 105 ? -2.933 -8.683 20.019 1.00 92.75 105 GLU A C 1
ATOM 873 O O . GLU A 1 105 ? -3.427 -8.071 19.069 1.00 92.75 105 GLU A O 1
ATOM 878 N N . LEU A 1 106 ? -1.766 -8.311 20.561 1.00 95.06 106 LEU A N 1
ATOM 879 C CA . LEU A 1 106 ? -0.979 -7.186 20.051 1.00 95.06 106 LEU A CA 1
ATOM 880 C C . LEU A 1 106 ? -0.562 -7.421 18.593 1.00 95.06 106 LEU A C 1
ATOM 882 O O . LEU A 1 106 ? -0.699 -6.523 17.759 1.00 95.06 106 LEU A O 1
ATOM 886 N N . THR A 1 107 ? -0.090 -8.627 18.277 1.00 95.31 107 THR A N 1
ATOM 887 C CA . THR A 1 107 ? 0.321 -9.002 16.917 1.00 95.31 107 THR A CA 1
ATOM 888 C C . THR A 1 107 ? -0.851 -8.904 15.943 1.00 95.31 107 THR A C 1
ATOM 890 O O . THR A 1 107 ? -0.704 -8.330 14.861 1.00 95.31 107 THR A O 1
ATOM 893 N N . ILE A 1 108 ? -2.036 -9.368 16.355 1.00 95.62 108 ILE A N 1
ATOM 894 C CA . ILE A 1 108 ? -3.268 -9.242 15.565 1.00 95.62 108 ILE A CA 1
ATOM 895 C C . ILE A 1 108 ? -3.619 -7.761 15.350 1.00 95.62 108 ILE A C 1
ATOM 897 O O . ILE A 1 108 ? -3.873 -7.347 14.220 1.00 95.62 108 ILE A O 1
ATOM 901 N N . CYS A 1 109 ? -3.565 -6.925 16.392 1.00 95.50 109 CYS A N 1
ATOM 902 C CA . CYS A 1 109 ? -3.843 -5.488 16.280 1.00 95.50 109 CYS A CA 1
ATOM 903 C C . CYS A 1 109 ? -2.905 -4.775 15.290 1.00 95.50 109 CYS A C 1
ATOM 905 O O . CYS A 1 109 ? -3.347 -3.955 14.479 1.00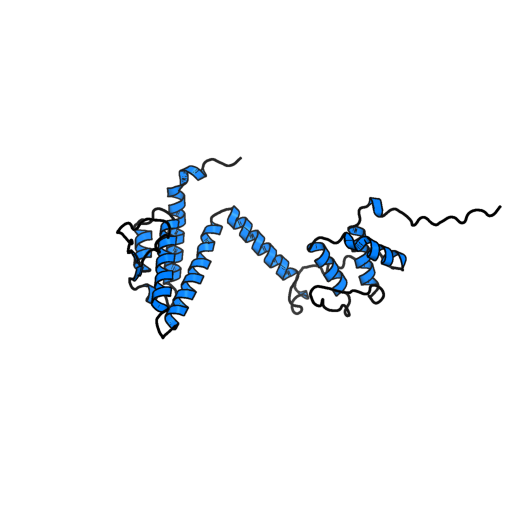 95.50 109 CYS A O 1
ATOM 907 N N . VAL A 1 110 ? -1.611 -5.105 15.320 1.00 96.31 110 VAL A N 1
ATOM 908 C CA . VAL A 1 110 ? -0.618 -4.550 14.388 1.00 96.31 110 VAL A CA 1
ATOM 909 C C . VAL A 1 110 ? -0.881 -5.015 12.953 1.00 96.31 110 VAL A C 1
ATOM 911 O O . VAL A 1 110 ? -0.798 -4.203 12.026 1.00 96.31 110 VAL A O 1
ATOM 914 N N . ASP A 1 111 ? -1.229 -6.288 12.750 1.00 96.56 111 ASP A N 1
ATOM 915 C CA . ASP A 1 111 ? -1.599 -6.811 11.430 1.00 96.56 111 ASP A CA 1
ATOM 916 C C . ASP A 1 111 ? -2.833 -6.088 10.864 1.00 96.56 111 ASP A C 1
ATOM 918 O O . ASP A 1 111 ? -2.824 -5.629 9.719 1.00 96.56 111 ASP A O 1
ATOM 922 N N . TYR A 1 112 ? -3.861 -5.864 11.685 1.00 96.94 112 TYR A N 1
ATOM 923 C CA . TYR A 1 112 ? -5.052 -5.114 11.281 1.00 96.94 112 TYR A CA 1
ATOM 924 C C . TYR A 1 112 ? -4.754 -3.662 10.906 1.00 96.94 112 TYR A C 1
ATOM 926 O O . TYR A 1 112 ? -5.280 -3.173 9.904 1.00 96.94 112 TYR A O 1
ATOM 934 N N . MET A 1 113 ? -3.862 -2.980 11.632 1.00 96.44 113 MET A N 1
ATOM 935 C CA . MET A 1 113 ? -3.409 -1.638 11.253 1.00 96.44 113 MET A CA 1
ATOM 936 C C . MET A 1 113 ? -2.734 -1.640 9.872 1.00 96.44 113 MET A C 1
ATOM 938 O O . MET A 1 113 ? -3.040 -0.788 9.033 1.00 96.44 113 MET A O 1
ATOM 942 N N . LYS A 1 114 ? -1.868 -2.622 9.584 1.00 96.50 114 LYS A N 1
ATOM 943 C CA . LYS A 1 114 ? -1.230 -2.769 8.261 1.00 96.50 114 LYS A CA 1
ATOM 944 C C . LYS A 1 114 ? -2.255 -3.063 7.164 1.00 96.50 114 LYS A C 1
ATOM 946 O O . LYS A 1 114 ? -2.198 -2.470 6.085 1.00 96.50 114 LYS A O 1
ATOM 951 N N . ARG A 1 115 ? -3.220 -3.948 7.432 1.00 96.12 115 ARG A N 1
ATOM 952 C CA . ARG A 1 115 ? -4.322 -4.270 6.510 1.00 96.12 115 ARG A CA 1
ATOM 953 C C . ARG A 1 115 ? -5.174 -3.049 6.196 1.00 96.12 115 ARG A C 1
ATOM 955 O O . ARG A 1 115 ? -5.477 -2.812 5.028 1.00 96.12 115 ARG A O 1
ATOM 962 N N . PHE A 1 116 ? -5.526 -2.269 7.213 1.00 96.19 116 PHE A N 1
ATOM 963 C CA . PHE A 1 116 ? -6.243 -1.012 7.049 1.00 96.19 116 PHE A CA 1
ATOM 964 C C . PHE A 1 116 ? -5.444 -0.040 6.171 1.00 96.19 116 PHE A C 1
ATOM 966 O O . PHE A 1 116 ? -5.944 0.407 5.142 1.00 96.19 116 PHE A O 1
ATOM 973 N N . GLN A 1 117 ? -4.163 0.194 6.476 1.00 93.88 117 GLN A N 1
ATOM 974 C CA . GLN A 1 117 ? -3.288 1.053 5.664 1.00 93.88 117 GLN A CA 1
ATOM 975 C C . GLN A 1 117 ? -3.164 0.587 4.205 1.00 93.88 117 GLN A C 1
ATOM 977 O O . GLN A 1 117 ? -3.166 1.409 3.289 1.00 93.88 117 GLN A O 1
ATOM 982 N N . LYS A 1 118 ? -3.081 -0.727 3.960 1.00 93.44 118 LYS A N 1
ATOM 983 C CA . LYS A 1 118 ? -3.051 -1.282 2.598 1.00 93.44 118 LYS A CA 1
ATOM 984 C C . LYS A 1 118 ? -4.348 -0.981 1.846 1.00 93.44 118 LYS A C 1
ATOM 986 O O . LYS A 1 118 ? -4.288 -0.604 0.679 1.00 93.44 118 LYS A O 1
ATOM 991 N N . ARG A 1 119 ? -5.499 -1.114 2.508 1.00 93.38 119 ARG A N 1
ATOM 992 C CA . ARG A 1 119 ? -6.817 -0.817 1.927 1.00 93.38 119 ARG A CA 1
ATOM 993 C C . ARG A 1 119 ? -7.040 0.663 1.668 1.00 93.38 119 ARG A C 1
ATOM 995 O O . ARG A 1 119 ? -7.644 0.999 0.657 1.00 93.38 119 ARG A O 1
ATOM 1002 N N . MET A 1 120 ? -6.472 1.538 2.496 1.00 91.38 120 MET A N 1
ATOM 1003 C CA . MET A 1 120 ? -6.530 2.986 2.276 1.00 91.38 120 MET A CA 1
ATOM 1004 C C . MET A 1 120 ? -5.968 3.413 0.913 1.00 91.38 120 MET A C 1
ATOM 1006 O O . MET A 1 120 ? -6.423 4.410 0.359 1.00 91.38 120 MET A O 1
ATOM 1010 N N . LYS A 1 121 ? -5.054 2.635 0.315 1.00 87.44 121 LYS A N 1
ATOM 1011 C CA . LYS A 1 121 ? -4.545 2.895 -1.043 1.00 87.44 121 LYS A CA 1
ATOM 1012 C C . LYS A 1 121 ? -5.632 2.836 -2.124 1.00 87.44 121 LYS A C 1
ATOM 1014 O O . LYS A 1 121 ? -5.437 3.389 -3.200 1.00 87.44 121 LYS A O 1
ATOM 1019 N N . ARG A 1 122 ? -6.786 2.202 -1.865 1.00 88.06 122 ARG A N 1
ATOM 1020 C CA . ARG A 1 122 ? -7.922 2.190 -2.804 1.00 88.06 122 ARG A CA 1
ATOM 1021 C C . ARG A 1 122 ? -8.474 3.596 -3.058 1.00 88.06 122 ARG A C 1
ATOM 1023 O O . ARG A 1 122 ? -8.882 3.878 -4.178 1.00 88.06 122 ARG A O 1
ATOM 1030 N N . PHE A 1 123 ? -8.410 4.495 -2.072 1.00 87.00 123 PHE A N 1
ATOM 1031 C CA . PHE A 1 123 ? -8.822 5.891 -2.259 1.00 87.00 123 PHE A CA 1
ATOM 1032 C C . PHE A 1 123 ? -7.907 6.645 -3.232 1.00 87.00 123 PHE A C 1
ATOM 1034 O O . PHE A 1 123 ? -8.386 7.494 -3.980 1.00 87.00 123 PHE A O 1
ATOM 1041 N N . ASP A 1 124 ? -6.613 6.309 -3.293 1.00 81.06 124 ASP A N 1
ATOM 1042 C CA . ASP A 1 124 ? -5.699 6.916 -4.270 1.00 81.06 124 ASP A CA 1
ATOM 1043 C C . ASP A 1 124 ? -6.128 6.566 -5.704 1.00 81.06 124 ASP A C 1
ATOM 1045 O O . ASP A 1 124 ? -6.094 7.417 -6.597 1.00 81.06 124 ASP A O 1
ATOM 1049 N N . LEU A 1 125 ? -6.624 5.341 -5.907 1.00 83.00 125 LEU A N 1
ATOM 1050 C CA . LEU A 1 125 ? -7.134 4.844 -7.187 1.00 83.00 125 LEU A CA 1
ATOM 1051 C C . LEU A 1 125 ? -8.502 5.427 -7.576 1.00 83.00 125 LEU A C 1
ATOM 1053 O O . LEU A 1 125 ? -8.968 5.175 -8.676 1.00 83.00 125 LEU A O 1
ATOM 1057 N N . GLN A 1 126 ? -9.151 6.243 -6.744 1.00 81.81 126 GLN A N 1
ATOM 1058 C CA . GLN A 1 126 ? -10.370 6.953 -7.163 1.00 81.81 126 GLN A CA 1
ATOM 1059 C C . GLN A 1 126 ? -10.067 8.196 -8.014 1.00 81.81 126 GLN A C 1
ATOM 1061 O O . GLN A 1 126 ? -10.978 8.837 -8.532 1.00 81.81 126 GLN A O 1
ATOM 1066 N N . THR A 1 127 ? -8.790 8.558 -8.179 1.00 79.31 127 THR A N 1
ATOM 1067 C CA . THR A 1 127 ? -8.376 9.721 -8.973 1.00 79.31 127 THR A CA 1
ATOM 1068 C C . THR A 1 127 ? -7.622 9.295 -10.229 1.00 79.31 127 THR A C 1
ATOM 1070 O O . THR A 1 127 ? -6.788 8.391 -10.182 1.00 79.31 127 THR A O 1
ATOM 1073 N N . THR A 1 128 ? -7.825 9.998 -11.349 1.00 79.75 128 THR A N 1
ATOM 1074 C CA . THR A 1 128 ? -7.063 9.769 -12.595 1.00 79.75 128 THR A CA 1
ATOM 1075 C C . THR A 1 128 ? -5.554 9.860 -12.359 1.00 79.75 128 THR A C 1
ATOM 1077 O O . THR A 1 128 ? -4.776 9.066 -12.884 1.00 79.75 128 THR A O 1
ATOM 1080 N N . ARG A 1 129 ? -5.127 10.805 -11.510 1.00 78.19 129 ARG A N 1
ATOM 1081 C CA . ARG A 1 129 ? -3.721 10.966 -11.120 1.00 78.19 129 ARG A CA 1
ATOM 1082 C C . ARG A 1 129 ? -3.188 9.740 -10.376 1.00 78.19 129 ARG A C 1
ATOM 1084 O O . ARG A 1 129 ? -2.063 9.318 -10.638 1.00 78.19 129 ARG A O 1
ATOM 1091 N N . GLY A 1 130 ? -3.965 9.183 -9.449 1.00 77.19 130 GLY A N 1
ATOM 1092 C CA . GLY A 1 130 ? -3.584 7.975 -8.723 1.00 77.19 130 GLY A CA 1
ATOM 1093 C C . GLY A 1 130 ? -3.539 6.742 -9.620 1.00 77.19 130 GLY A C 1
ATOM 1094 O O . GLY A 1 130 ? -2.567 5.993 -9.546 1.00 77.19 130 GLY A O 1
ATOM 1095 N N . TRP A 1 131 ? -4.494 6.599 -10.545 1.00 85.88 131 TRP A N 1
ATOM 1096 C CA . TRP A 1 131 ? -4.453 5.578 -11.600 1.00 85.88 131 TRP A CA 1
ATOM 1097 C C . TRP A 1 131 ? -3.172 5.652 -12.426 1.00 85.88 131 TRP A C 1
ATOM 1099 O O . TRP A 1 131 ? -2.463 4.655 -12.547 1.00 85.88 131 TRP A O 1
ATOM 1109 N N . TYR A 1 132 ? -2.829 6.837 -12.938 1.00 83.75 132 TYR A N 1
ATOM 1110 C CA . TYR A 1 132 ? -1.615 7.024 -13.733 1.00 83.75 132 TYR A CA 1
ATOM 1111 C C . TYR A 1 132 ? -0.352 6.666 -12.941 1.00 83.75 132 TYR A C 1
ATOM 1113 O O . TYR A 1 132 ? 0.527 5.965 -13.441 1.00 83.75 132 TYR A O 1
ATOM 1121 N N . ARG A 1 133 ? -0.272 7.092 -11.673 1.00 80.06 133 ARG A N 1
ATOM 1122 C CA . ARG A 1 133 ? 0.852 6.760 -10.788 1.00 80.06 133 ARG A CA 1
ATOM 1123 C C . ARG A 1 133 ? 0.976 5.251 -10.567 1.00 80.06 133 ARG A C 1
ATOM 1125 O O . ARG A 1 133 ? 2.088 4.729 -10.623 1.00 80.06 133 ARG A O 1
ATOM 1132 N N . GLN A 1 134 ? -0.137 4.563 -10.316 1.00 84.62 134 GLN A N 1
ATOM 1133 C CA . GLN A 1 134 ? -0.137 3.119 -10.090 1.00 84.62 134 GLN A CA 1
ATOM 1134 C C . GLN A 1 134 ? 0.230 2.351 -11.363 1.00 84.62 134 GLN A C 1
ATOM 1136 O O . GLN A 1 134 ? 1.043 1.433 -11.303 1.00 84.62 134 GLN A O 1
ATOM 1141 N N . MET A 1 135 ? -0.313 2.758 -12.512 1.00 89.12 135 MET A N 1
ATOM 1142 C CA . MET A 1 135 ? 0.021 2.188 -13.817 1.00 89.12 135 MET A CA 1
ATOM 1143 C C . MET A 1 135 ? 1.509 2.360 -14.134 1.00 89.12 135 MET A C 1
ATOM 1145 O O . MET A 1 135 ? 2.163 1.405 -14.538 1.00 89.12 135 MET A O 1
ATOM 1149 N N . TYR A 1 136 ? 2.064 3.551 -13.898 1.00 86.69 136 TYR A N 1
ATOM 1150 C CA . TYR A 1 136 ? 3.490 3.811 -14.081 1.00 86.69 136 TYR A CA 1
ATOM 1151 C C . TYR A 1 136 ? 4.358 2.944 -13.161 1.00 86.69 136 TYR A C 1
ATOM 1153 O O . TYR A 1 136 ? 5.342 2.365 -13.610 1.00 86.69 136 TYR A O 1
ATOM 1161 N N . TRP A 1 137 ? 3.982 2.804 -11.887 1.00 83.88 137 TRP A N 1
ATOM 1162 C CA . TRP A 1 137 ? 4.704 1.936 -10.956 1.00 83.88 137 TRP A CA 1
ATOM 1163 C C . TRP A 1 137 ? 4.655 0.462 -11.383 1.00 83.88 137 TRP A C 1
ATOM 1165 O O . TRP A 1 137 ? 5.692 -0.193 -11.398 1.00 83.88 137 TRP A O 1
ATOM 1175 N N . LEU A 1 138 ? 3.485 -0.044 -11.789 1.00 89.56 138 LEU A N 1
ATOM 1176 C CA . LEU A 1 138 ? 3.343 -1.406 -12.316 1.00 89.56 138 LEU A CA 1
ATOM 1177 C C . LEU A 1 138 ? 4.166 -1.609 -13.586 1.00 89.56 138 LEU A C 1
ATOM 1179 O O . LEU A 1 138 ? 4.846 -2.622 -13.703 1.00 89.56 138 LEU A O 1
ATOM 1183 N N . LYS A 1 139 ? 4.167 -0.628 -14.495 1.00 89.31 139 LYS A N 1
ATOM 1184 C CA . LYS A 1 139 ? 5.027 -0.643 -15.678 1.00 89.31 139 LYS A CA 1
ATOM 1185 C C . LYS A 1 139 ? 6.495 -0.783 -15.279 1.00 89.31 139 LYS A C 1
ATOM 1187 O O . LYS A 1 139 ? 7.158 -1.668 -15.788 1.00 89.31 139 LYS A O 1
ATOM 1192 N N . LEU A 1 140 ? 6.984 0.017 -14.328 1.00 83.56 140 LEU A N 1
ATOM 1193 C CA . LEU A 1 140 ? 8.368 -0.092 -13.855 1.00 83.56 140 LEU A CA 1
ATOM 1194 C C . LEU A 1 140 ? 8.682 -1.453 -13.221 1.00 83.56 140 LEU A C 1
ATOM 1196 O O . LEU A 1 140 ? 9.800 -1.935 -13.363 1.00 83.56 140 LEU A O 1
ATOM 1200 N N . GLN A 1 141 ? 7.733 -2.062 -12.505 1.00 85.31 141 GLN A N 1
ATOM 1201 C CA . GLN A 1 141 ? 7.911 -3.403 -11.939 1.00 85.31 141 GLN A CA 1
ATOM 1202 C C . GLN A 1 141 ? 7.968 -4.471 -13.033 1.00 85.31 141 GLN A C 1
ATOM 1204 O O . GLN A 1 141 ? 8.832 -5.338 -12.976 1.00 85.31 141 GLN A O 1
ATOM 1209 N N . ILE A 1 142 ? 7.092 -4.381 -14.037 1.00 86.94 142 ILE A N 1
ATOM 1210 C CA . ILE A 1 142 ? 7.106 -5.268 -15.204 1.00 86.94 142 ILE A CA 1
ATOM 1211 C C . ILE A 1 142 ? 8.416 -5.086 -15.960 1.00 86.94 142 ILE A C 1
ATOM 1213 O O . ILE A 1 142 ? 9.127 -6.061 -16.150 1.00 86.94 142 ILE A O 1
ATOM 1217 N N . ASP A 1 143 ? 8.787 -3.853 -16.302 1.00 80.88 143 ASP A N 1
ATOM 1218 C CA . ASP A 1 143 ? 10.053 -3.549 -16.966 1.00 80.88 143 ASP A CA 1
ATOM 1219 C C . ASP A 1 143 ? 11.219 -4.120 -16.143 1.00 80.88 143 ASP A C 1
ATOM 1221 O O . ASP A 1 143 ? 12.049 -4.848 -16.673 1.00 80.88 143 ASP A O 1
ATOM 1225 N N . SER A 1 144 ? 11.258 -3.891 -14.828 1.00 82.12 144 SER A N 1
ATOM 1226 C CA . SER A 1 144 ? 12.294 -4.450 -13.952 1.00 82.12 144 SER A CA 1
ATOM 1227 C C . SER A 1 144 ? 12.337 -5.978 -13.973 1.00 82.12 144 SER A C 1
ATOM 1229 O O . SER A 1 144 ? 13.427 -6.539 -13.953 1.00 82.12 144 SER A O 1
ATOM 1231 N N . LEU A 1 145 ? 11.184 -6.646 -13.990 1.00 83.81 145 LEU A N 1
ATOM 1232 C CA . LEU A 1 145 ? 11.088 -8.105 -14.013 1.00 83.81 145 LEU A CA 1
ATOM 1233 C C . LEU A 1 145 ? 11.521 -8.671 -15.367 1.00 83.81 145 LEU A C 1
ATOM 1235 O O . LEU A 1 145 ? 12.220 -9.675 -15.407 1.00 83.81 145 LEU A O 1
ATOM 1239 N N . LEU A 1 146 ? 11.164 -7.996 -16.460 1.00 79.75 146 LEU A N 1
ATOM 1240 C CA . LEU A 1 146 ? 11.586 -8.354 -17.813 1.00 79.75 146 LEU A CA 1
ATOM 1241 C C . LEU A 1 146 ? 13.103 -8.205 -18.007 1.00 79.75 146 LEU A C 1
ATOM 1243 O O . LEU A 1 146 ? 13.692 -8.973 -18.757 1.00 79.75 146 LEU A O 1
ATOM 1247 N N . HIS A 1 147 ? 13.738 -7.228 -17.347 1.00 72.75 147 HIS A N 1
ATOM 1248 C CA . HIS A 1 147 ? 15.187 -7.009 -17.454 1.00 72.75 147 HIS A CA 1
ATOM 1249 C C . HIS A 1 147 ? 16.007 -7.849 -16.468 1.00 72.75 147 HIS A C 1
ATOM 1251 O O . HIS A 1 147 ? 17.149 -8.177 -16.768 1.00 72.75 147 HIS A O 1
ATOM 1257 N N . ASN A 1 148 ? 15.456 -8.161 -15.292 1.00 77.81 148 ASN A N 1
ATOM 1258 C CA . ASN A 1 148 ? 16.152 -8.877 -14.217 1.00 77.81 148 ASN A CA 1
ATOM 1259 C C . ASN A 1 148 ? 15.470 -10.219 -13.919 1.00 77.81 148 ASN A C 1
ATOM 1261 O O . ASN A 1 148 ? 15.278 -10.580 -12.756 1.00 77.81 148 ASN A O 1
ATOM 1265 N N . SER A 1 149 ? 15.025 -10.925 -14.960 1.00 78.12 149 SER A N 1
ATOM 1266 C CA . SER A 1 149 ? 14.441 -12.252 -14.792 1.00 78.12 149 SER A CA 1
ATOM 1267 C C . SER A 1 149 ? 15.497 -13.223 -14.243 1.00 78.12 149 SER A C 1
ATOM 1269 O O . SER A 1 149 ? 16.643 -13.154 -14.691 1.00 78.12 149 SER A O 1
ATOM 1271 N N . PRO A 1 150 ? 15.129 -14.146 -13.338 1.00 78.88 150 PRO A N 1
ATOM 1272 C CA . PRO A 1 150 ? 15.985 -15.266 -12.952 1.00 78.88 150 PRO A CA 1
ATOM 1273 C C . PRO A 1 150 ? 16.498 -16.040 -14.174 1.00 78.88 150 PRO A C 1
ATOM 1275 O O . PRO A 1 150 ? 15.775 -16.164 -15.170 1.00 78.88 150 PRO A O 1
ATOM 1278 N N . GLU A 1 151 ? 17.727 -16.553 -14.091 1.00 73.25 151 GLU A N 1
ATOM 1279 C CA . GLU A 1 151 ? 18.413 -17.238 -15.198 1.00 73.25 151 GLU A CA 1
ATOM 1280 C C . GLU A 1 151 ? 17.589 -18.412 -15.741 1.00 73.25 151 GLU A C 1
ATOM 1282 O O . GLU A 1 151 ? 17.512 -18.616 -16.950 1.00 73.25 151 GLU A O 1
ATOM 1287 N N . GLU A 1 152 ? 16.880 -19.129 -14.866 1.00 81.44 152 GLU A N 1
ATOM 1288 C CA . GLU A 1 152 ? 16.110 -20.328 -15.205 1.00 81.44 152 GLU A CA 1
ATOM 1289 C C . GLU A 1 152 ? 14.915 -20.051 -16.126 1.00 81.44 152 GLU A C 1
ATOM 1291 O O . GLU A 1 152 ? 14.424 -20.960 -16.798 1.00 81.44 152 GLU A O 1
ATOM 1296 N N . ILE A 1 153 ? 14.414 -18.812 -16.139 1.00 80.69 153 ILE A N 1
ATOM 1297 C CA . ILE A 1 153 ? 13.228 -18.425 -16.912 1.00 80.69 153 ILE A CA 1
ATOM 1298 C C . ILE A 1 153 ? 13.515 -17.361 -17.973 1.00 80.69 153 ILE A C 1
ATOM 1300 O O . ILE A 1 153 ? 12.600 -16.960 -18.693 1.00 80.69 153 ILE A O 1
ATOM 1304 N N . GLN A 1 154 ? 14.768 -16.922 -18.098 1.00 73.25 154 GLN A N 1
ATOM 1305 C CA . GLN A 1 154 ? 15.173 -15.829 -18.980 1.00 73.25 154 GLN A CA 1
ATOM 1306 C C . GLN A 1 154 ? 14.875 -16.113 -20.461 1.00 73.25 154 GLN A C 1
ATOM 1308 O O . GLN A 1 154 ? 14.454 -15.210 -21.182 1.00 73.25 154 GLN A O 1
ATOM 1313 N N . ASP A 1 155 ? 15.000 -17.368 -20.898 1.00 77.81 155 ASP A N 1
ATOM 1314 C CA . ASP A 1 155 ? 14.743 -17.781 -22.287 1.00 77.81 155 ASP A CA 1
ATOM 1315 C C . ASP A 1 155 ? 13.262 -17.688 -22.699 1.00 77.81 155 ASP A C 1
ATOM 1317 O O . ASP A 1 155 ? 12.945 -17.659 -23.888 1.00 77.81 155 ASP A O 1
ATOM 1321 N N . TYR A 1 156 ? 12.342 -17.613 -21.732 1.00 80.25 156 TYR A N 1
ATOM 1322 C CA . TYR A 1 156 ? 10.905 -17.481 -21.989 1.00 80.25 156 TYR A CA 1
ATOM 1323 C C . TYR A 1 156 ? 10.444 -16.023 -22.079 1.00 80.25 156 TYR A C 1
ATOM 1325 O O . TYR A 1 156 ? 9.292 -15.765 -22.444 1.00 80.25 156 TYR A O 1
ATOM 1333 N N . PHE A 1 157 ? 11.305 -15.058 -21.744 1.00 70.75 157 PHE A N 1
ATOM 1334 C CA . PHE A 1 157 ? 10.947 -13.649 -21.825 1.00 70.75 157 PHE A CA 1
ATOM 1335 C C . PHE A 1 157 ? 11.178 -13.104 -23.239 1.00 70.75 157 PHE A C 1
ATOM 1337 O O . PHE A 1 157 ? 12.269 -13.241 -23.787 1.00 70.75 157 PHE A O 1
ATOM 1344 N N . PRO A 1 158 ? 10.190 -12.405 -23.834 1.00 64.38 158 PRO A N 1
ATOM 1345 C CA . PRO A 1 158 ? 10.281 -11.864 -25.190 1.00 64.38 158 PRO A CA 1
ATOM 1346 C C . PRO A 1 158 ? 11.178 -10.620 -25.279 1.00 64.38 158 PRO A C 1
ATOM 1348 O O . PRO A 1 158 ? 11.076 -9.857 -26.241 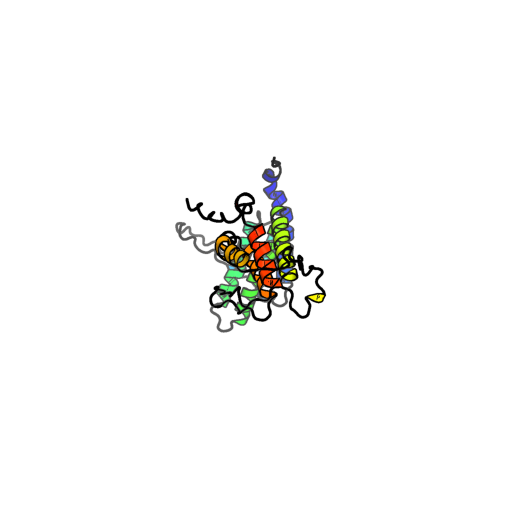1.00 64.38 158 PRO A O 1
ATOM 1351 N N . TYR A 1 159 ? 12.026 -10.371 -24.277 1.00 57.19 159 TYR A N 1
ATOM 1352 C CA . TYR A 1 159 ? 13.006 -9.307 -24.378 1.00 57.19 159 TYR A CA 1
ATOM 1353 C C . TYR A 1 159 ? 14.091 -9.787 -25.335 1.00 57.19 159 TYR A C 1
ATOM 1355 O O . TYR A 1 159 ? 14.752 -10.785 -25.042 1.00 57.19 159 TYR A O 1
ATOM 1363 N N . PRO A 1 160 ? 14.294 -9.121 -26.485 1.00 52.22 160 PRO A N 1
ATOM 1364 C CA . PRO A 1 160 ? 15.458 -9.429 -27.284 1.00 52.22 160 PRO A CA 1
ATOM 1365 C C . PRO A 1 160 ? 16.665 -9.261 -26.362 1.00 52.22 160 PRO A C 1
ATOM 1367 O O . PRO A 1 160 ? 16.831 -8.205 -25.744 1.00 52.22 160 PRO A O 1
ATOM 1370 N N . LYS A 1 161 ? 17.521 -10.285 -26.272 1.00 53.53 161 LYS A N 1
ATOM 1371 C CA . LYS A 1 161 ? 18.943 -10.036 -26.049 1.00 53.53 161 LYS A CA 1
ATOM 1372 C C . LYS A 1 161 ? 19.295 -9.082 -27.181 1.00 53.53 161 LYS A C 1
ATOM 1374 O O . LYS A 1 161 ? 19.466 -9.523 -28.314 1.00 53.53 161 LYS A O 1
ATOM 1379 N N . ILE A 1 162 ? 19.224 -7.770 -26.939 1.00 51.41 162 ILE A N 1
ATOM 1380 C CA . ILE A 1 162 ? 19.625 -6.766 -27.917 1.00 51.41 162 ILE A CA 1
ATOM 1381 C C . ILE A 1 162 ? 21.144 -6.878 -27.943 1.00 51.41 162 ILE A C 1
ATOM 1383 O O . ILE A 1 162 ? 21.884 -6.068 -27.392 1.00 51.41 162 ILE A O 1
ATOM 1387 N N . GLU A 1 163 ? 21.622 -7.942 -28.570 1.00 52.28 163 GLU A N 1
ATOM 1388 C CA . GLU A 1 163 ? 22.916 -7.962 -29.190 1.00 52.28 163 GLU A CA 1
ATOM 1389 C C . GLU A 1 163 ? 22.786 -7.028 -30.384 1.00 52.28 163 GLU A C 1
ATOM 1391 O O . GLU A 1 163 ? 22.618 -7.462 -31.517 1.00 52.28 163 GLU A O 1
ATOM 1396 N N . GLU A 1 164 ? 22.799 -5.719 -30.124 1.00 55.22 164 GLU A N 1
ATOM 1397 C CA . GLU A 1 164 ? 23.130 -4.768 -31.172 1.00 55.22 164 GLU A CA 1
ATOM 1398 C C . GLU A 1 164 ? 24.493 -5.236 -31.703 1.00 55.22 164 GLU A C 1
ATOM 1400 O O . GLU A 1 164 ? 25.462 -5.295 -30.928 1.00 55.22 164 GLU A O 1
ATOM 1405 N N . PRO A 1 165 ? 24.569 -5.700 -32.965 1.00 55.97 165 PRO A N 1
ATOM 1406 C CA . PRO A 1 165 ? 25.837 -6.117 -33.526 1.00 55.97 165 PRO A CA 1
ATOM 1407 C C . PRO A 1 165 ? 26.745 -4.894 -33.490 1.00 55.97 165 PRO A C 1
ATOM 1409 O O . PRO A 1 165 ? 26.343 -3.812 -33.925 1.00 55.97 165 PRO A O 1
ATOM 1412 N N . SER A 1 166 ? 27.950 -5.045 -32.940 1.00 57.88 166 SER A N 1
ATOM 1413 C CA . SER A 1 166 ? 28.898 -3.940 -32.927 1.00 57.88 166 SER A CA 1
ATOM 1414 C C . SER A 1 166 ? 29.148 -3.497 -34.369 1.00 57.88 166 SER A C 1
ATOM 1416 O O . SER A 1 166 ? 29.444 -4.308 -35.254 1.00 57.88 166 SER A O 1
ATOM 1418 N N . VAL A 1 167 ? 29.001 -2.199 -34.621 1.00 64.81 167 VAL A N 1
ATOM 1419 C CA . VAL A 1 167 ? 29.316 -1.596 -35.921 1.00 64.81 167 VAL A CA 1
ATOM 1420 C C . VAL A 1 167 ? 30.822 -1.720 -36.159 1.00 64.81 167 VAL A C 1
ATOM 1422 O O . VAL A 1 167 ? 31.276 -1.947 -37.284 1.00 64.81 167 VAL A O 1
ATOM 1425 N N . THR A 1 168 ? 31.600 -1.644 -35.079 1.00 66.00 168 THR A N 1
ATOM 1426 C CA . THR A 1 168 ? 33.044 -1.836 -35.093 1.00 66.00 168 THR A CA 1
ATOM 1427 C C . THR A 1 168 ? 33.389 -3.325 -34.973 1.00 66.00 168 THR A C 1
ATOM 1429 O O . THR A 1 168 ? 32.982 -4.008 -34.036 1.00 66.00 168 THR A O 1
ATOM 1432 N N . LYS A 1 169 ? 34.143 -3.852 -35.948 1.00 64.38 169 LYS A N 1
ATOM 1433 C CA . LYS A 1 169 ? 34.549 -5.274 -36.006 1.00 64.38 169 LYS A CA 1
ATOM 1434 C C . LYS A 1 169 ? 35.957 -5.541 -35.466 1.00 64.38 169 LYS A C 1
ATOM 1436 O O . LYS A 1 169 ? 36.286 -6.687 -35.184 1.00 64.38 169 LYS A O 1
ATOM 1441 N N . LYS A 1 170 ? 36.801 -4.508 -35.367 1.00 71.69 170 LYS A N 1
ATOM 1442 C CA . LYS A 1 170 ? 38.174 -4.588 -34.850 1.00 71.69 170 LYS A CA 1
ATOM 1443 C C . LYS A 1 170 ? 38.516 -3.313 -34.093 1.00 71.69 170 LYS A C 1
ATOM 1445 O O . LYS A 1 170 ? 38.240 -2.219 -34.580 1.00 71.69 170 LYS A O 1
ATOM 1450 N N . ILE A 1 171 ? 39.161 -3.482 -32.950 1.00 71.31 171 ILE A N 1
ATOM 1451 C CA . ILE A 1 171 ? 39.694 -2.409 -32.113 1.00 71.31 171 ILE A CA 1
ATOM 1452 C C . ILE A 1 171 ? 41.207 -2.541 -32.026 1.00 71.31 171 ILE A C 1
ATOM 1454 O O . ILE A 1 171 ? 41.724 -3.654 -31.933 1.00 71.31 171 ILE A O 1
ATOM 1458 N N . GLY A 1 172 ? 41.894 -1.402 -32.082 1.00 76.31 172 GLY A N 1
ATOM 1459 C CA . GLY A 1 172 ? 43.312 -1.262 -31.787 1.00 76.31 172 GLY A CA 1
ATOM 1460 C C . GLY A 1 172 ? 43.556 -0.204 -30.701 1.00 76.31 172 GLY A C 1
ATOM 1461 O O . GLY A 1 172 ? 42.604 0.365 -30.160 1.00 76.31 172 GLY A O 1
ATOM 1462 N N . PRO A 1 173 ? 44.831 0.093 -30.397 1.00 75.94 173 PRO A N 1
ATOM 1463 C CA . PRO A 1 173 ? 45.212 1.049 -29.354 1.00 75.94 173 PRO A CA 1
ATOM 1464 C C . PRO A 1 173 ? 44.537 2.434 -29.451 1.00 75.94 173 PRO A C 1
ATOM 1466 O O . PRO A 1 173 ? 44.063 2.910 -28.422 1.00 75.94 173 PRO A O 1
ATOM 1469 N N . PRO A 1 174 ? 44.362 3.048 -30.644 1.00 78.69 174 PRO A N 1
ATOM 1470 C CA . PRO A 1 174 ? 43.715 4.362 -30.757 1.00 78.69 174 PRO A CA 1
ATOM 1471 C C . PRO A 1 174 ? 42.241 4.370 -30.327 1.00 78.69 174 PRO A C 1
ATOM 1473 O O . PRO A 1 174 ? 41.717 5.381 -29.871 1.00 78.69 174 PRO A O 1
ATOM 1476 N N . GLN A 1 175 ? 41.538 3.246 -30.488 1.00 78.56 175 GLN A N 1
ATOM 1477 C CA . GLN A 1 175 ? 40.141 3.129 -30.069 1.00 78.56 175 GLN A CA 1
ATOM 1478 C C . GLN A 1 175 ? 40.017 2.923 -28.554 1.00 78.56 175 GLN A C 1
ATOM 1480 O O . GLN A 1 175 ? 39.033 3.365 -27.967 1.00 78.56 175 GLN A O 1
ATOM 1485 N N . ILE A 1 176 ? 41.010 2.288 -27.923 1.00 79.25 176 ILE A N 1
ATOM 1486 C CA . ILE A 1 176 ? 41.089 2.158 -26.461 1.00 79.25 176 ILE A CA 1
ATOM 1487 C C . ILE A 1 176 ? 41.399 3.523 -25.837 1.00 79.25 176 ILE A C 1
ATOM 1489 O O . ILE A 1 176 ? 40.723 3.932 -24.897 1.00 79.25 176 ILE A O 1
ATOM 1493 N N . GLU A 1 177 ? 42.343 4.266 -26.414 1.00 80.88 177 GLU A N 1
ATOM 1494 C CA . GLU A 1 177 ? 42.668 5.639 -26.007 1.00 80.88 177 GLU A CA 1
ATOM 1495 C C . GLU A 1 177 ? 41.439 6.557 -26.108 1.00 80.88 177 GLU A C 1
ATOM 1497 O O . GLU A 1 177 ? 41.094 7.245 -25.150 1.00 80.88 177 GLU A O 1
ATOM 1502 N N . PHE A 1 178 ? 40.664 6.446 -27.194 1.00 81.38 178 PHE A N 1
ATOM 1503 C CA . PHE A 1 178 ? 39.397 7.166 -27.333 1.00 81.38 178 PHE A CA 1
ATOM 1504 C C . PHE A 1 178 ? 38.392 6.855 -26.208 1.00 81.38 178 PHE A C 1
ATOM 1506 O O . PHE A 1 178 ? 37.699 7.762 -25.743 1.00 81.38 178 PHE A O 1
ATOM 1513 N N . ILE A 1 179 ? 38.292 5.598 -25.755 1.00 83.00 179 ILE A N 1
ATOM 1514 C CA . ILE A 1 179 ? 37.426 5.228 -24.621 1.00 83.00 179 ILE A CA 1
ATOM 1515 C C . ILE A 1 179 ? 37.919 5.908 -23.338 1.00 83.00 179 ILE A C 1
ATOM 1517 O O . ILE A 1 179 ? 37.114 6.511 -22.624 1.00 83.00 179 ILE A O 1
ATOM 1521 N N . LEU A 1 180 ? 39.226 5.850 -23.068 1.00 83.88 180 LEU A N 1
ATOM 1522 C CA . LEU A 1 180 ? 39.846 6.433 -21.873 1.00 83.88 180 LEU A CA 1
ATOM 1523 C C . LEU A 1 180 ? 39.733 7.962 -21.826 1.00 83.88 180 LEU A C 1
ATOM 1525 O O . LEU A 1 180 ? 39.616 8.537 -20.750 1.00 83.88 180 LEU A O 1
ATOM 1529 N N . GLU A 1 181 ? 39.703 8.637 -22.968 1.00 84.19 181 GLU A N 1
ATOM 1530 C CA . GLU A 1 181 ? 39.523 10.091 -23.013 1.00 84.19 181 GLU A CA 1
ATOM 1531 C C . GLU A 1 181 ? 38.052 10.520 -22.885 1.00 84.19 181 GLU A C 1
ATOM 1533 O O . GLU A 1 181 ? 37.753 11.638 -22.460 1.00 84.19 181 GLU A O 1
ATOM 1538 N N . ASN A 1 182 ? 37.110 9.641 -23.248 1.00 82.69 182 ASN A N 1
ATOM 1539 C CA . ASN A 1 182 ? 35.702 10.004 -23.431 1.00 82.69 182 ASN A CA 1
ATOM 1540 C C . ASN A 1 182 ? 34.715 9.248 -22.521 1.00 82.69 182 ASN A C 1
ATOM 1542 O O . ASN A 1 182 ? 33.505 9.475 -22.613 1.00 82.69 182 ASN A O 1
ATOM 1546 N N . TYR A 1 183 ? 35.171 8.406 -21.590 1.00 80.38 183 TYR A N 1
ATOM 1547 C CA . TYR A 1 183 ? 34.272 7.737 -20.635 1.00 80.38 183 TYR A CA 1
ATOM 1548 C C . TYR A 1 183 ? 33.491 8.732 -19.754 1.00 80.38 183 TYR A C 1
ATOM 1550 O O . TYR A 1 183 ?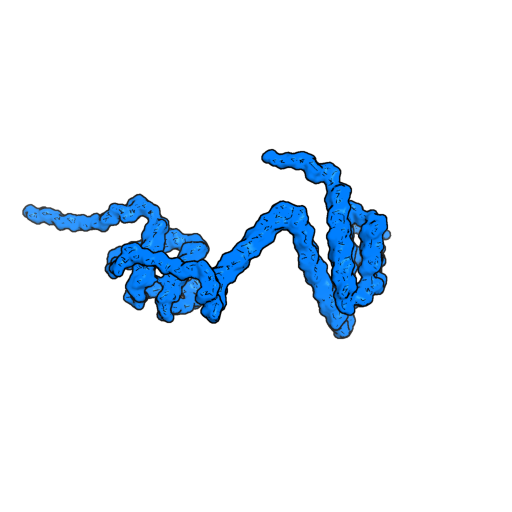 32.372 8.442 -19.335 1.00 80.38 183 TYR A O 1
ATOM 1558 N N . GLY A 1 184 ? 34.020 9.943 -19.533 1.00 81.44 184 GLY A N 1
ATOM 1559 C CA . GLY A 1 184 ? 33.384 10.991 -18.723 1.00 81.44 184 GLY A CA 1
ATOM 1560 C C . GLY A 1 184 ? 32.043 11.521 -19.260 1.00 81.44 184 GLY A C 1
ATOM 1561 O O . GLY A 1 184 ? 31.341 12.247 -18.551 1.00 81.44 184 GLY A O 1
ATOM 1562 N N . TYR A 1 185 ? 31.652 11.162 -20.488 1.00 80.75 185 TYR A N 1
ATOM 1563 C CA . TYR A 1 185 ? 30.325 11.469 -21.038 1.00 80.75 185 TYR A CA 1
ATOM 1564 C C . TYR A 1 185 ? 29.234 10.479 -20.577 1.00 80.75 185 TYR A C 1
ATOM 1566 O O . TYR A 1 185 ? 28.046 10.747 -20.760 1.00 80.75 185 TYR A O 1
ATOM 1574 N N . ILE A 1 186 ? 29.605 9.370 -19.928 1.00 80.00 186 ILE A N 1
ATOM 1575 C CA . ILE A 1 186 ? 28.691 8.377 -19.347 1.00 80.00 186 ILE A CA 1
ATOM 1576 C C . ILE A 1 186 ? 28.286 8.848 -17.944 1.00 80.00 186 ILE A C 1
ATOM 1578 O O . ILE A 1 186 ? 28.951 8.549 -16.957 1.00 80.00 186 ILE A O 1
ATOM 1582 N N . LYS A 1 187 ? 27.201 9.624 -17.840 1.00 80.06 187 LYS A N 1
ATOM 1583 C CA . LYS A 1 187 ? 26.754 10.202 -16.551 1.00 80.06 187 LYS A CA 1
ATOM 1584 C C . LYS A 1 187 ? 25.400 9.687 -16.074 1.00 80.06 187 LYS A C 1
ATOM 1586 O O . LYS A 1 187 ? 25.099 9.740 -14.885 1.00 80.06 187 LYS A O 1
ATOM 1591 N N . THR A 1 188 ? 24.556 9.216 -16.988 1.00 78.31 188 THR A N 1
ATOM 1592 C CA . THR A 1 188 ? 23.183 8.828 -16.654 1.00 78.31 188 THR A CA 1
ATOM 1593 C C . THR A 1 188 ? 23.158 7.442 -16.019 1.00 78.31 188 THR A C 1
ATOM 1595 O O . THR A 1 188 ? 23.834 6.529 -16.485 1.00 78.31 188 THR A O 1
ATOM 1598 N N . GLN A 1 189 ? 22.281 7.221 -15.037 1.00 71.56 189 GLN A N 1
ATOM 1599 C CA . GLN A 1 189 ? 22.076 5.892 -14.443 1.00 71.56 189 GLN A CA 1
ATOM 1600 C C . GLN A 1 189 ? 21.683 4.830 -15.490 1.00 71.56 189 GLN A C 1
ATOM 1602 O O . GLN A 1 189 ? 22.059 3.667 -15.375 1.00 71.56 189 GLN A O 1
ATOM 1607 N N . SER A 1 190 ? 20.969 5.228 -16.549 1.00 71.69 190 SER A N 1
ATOM 1608 C CA . SER A 1 190 ? 20.676 4.353 -17.690 1.00 71.69 190 SER A CA 1
ATOM 1609 C C . SER A 1 190 ? 21.919 4.000 -18.511 1.00 71.69 190 SER A C 1
ATOM 1611 O O . SER A 1 190 ? 21.950 2.919 -19.092 1.00 71.69 190 SER A O 1
ATOM 1613 N N . ASP A 1 191 ? 22.904 4.893 -18.598 1.00 75.12 191 ASP A N 1
ATOM 1614 C CA . ASP A 1 191 ? 24.129 4.655 -19.362 1.00 75.12 191 ASP A CA 1
ATOM 1615 C C . ASP A 1 191 ? 25.060 3.710 -18.609 1.00 75.12 191 ASP A C 1
ATOM 1617 O O . ASP A 1 191 ? 25.586 2.775 -19.201 1.00 75.12 191 ASP A O 1
ATOM 1621 N N . ILE A 1 192 ? 25.166 3.896 -17.291 1.00 78.00 192 ILE A N 1
ATOM 1622 C CA . ILE A 1 192 ? 25.907 3.004 -16.391 1.00 78.00 192 ILE A CA 1
ATOM 1623 C C . ILE A 1 192 ? 25.342 1.581 -16.472 1.00 78.00 192 ILE A C 1
ATOM 1625 O O . ILE A 1 192 ? 26.097 0.626 -16.612 1.00 78.00 192 ILE A O 1
ATOM 1629 N N . ARG A 1 193 ? 24.010 1.429 -16.457 1.00 71.69 193 ARG A N 1
ATOM 1630 C CA . ARG A 1 193 ? 23.364 0.114 -16.600 1.00 71.69 193 ARG A CA 1
ATOM 1631 C C . ARG A 1 193 ? 23.660 -0.537 -17.947 1.00 71.69 193 ARG A C 1
ATOM 1633 O O . ARG A 1 193 ? 24.000 -1.709 -17.977 1.00 71.69 193 ARG A O 1
ATOM 1640 N N . LYS A 1 194 ? 23.567 0.217 -19.047 1.00 76.38 194 LYS A N 1
ATOM 1641 C CA . LYS A 1 194 ? 23.891 -0.300 -20.386 1.00 76.38 194 LYS A CA 1
ATOM 1642 C C . LYS A 1 194 ? 25.357 -0.710 -20.499 1.00 76.38 194 LYS A C 1
ATOM 1644 O O . LYS A 1 194 ? 25.639 -1.757 -21.067 1.00 76.38 194 LYS A O 1
ATOM 1649 N N . LEU A 1 195 ? 26.269 0.079 -19.933 1.00 79.81 195 LEU A N 1
ATOM 1650 C CA . LEU A 1 195 ? 27.686 -0.261 -19.882 1.00 79.81 195 LEU A CA 1
ATOM 1651 C C . LEU A 1 195 ? 27.916 -1.538 -19.066 1.00 79.81 195 LEU A C 1
ATOM 1653 O O . LEU A 1 195 ? 28.611 -2.426 -19.537 1.00 79.81 195 LEU A O 1
ATOM 1657 N N . TYR A 1 196 ? 27.269 -1.675 -17.906 1.00 77.88 196 TYR A N 1
ATOM 1658 C CA . TYR A 1 196 ? 27.331 -2.894 -17.096 1.00 77.88 196 TYR A CA 1
ATOM 1659 C C . TYR A 1 196 ? 26.825 -4.126 -17.860 1.00 77.88 196 TYR A C 1
ATOM 1661 O O . TYR A 1 196 ? 27.479 -5.160 -17.841 1.00 77.88 196 TYR A O 1
ATOM 1669 N N . THR A 1 197 ? 25.724 -4.001 -18.609 1.00 75.88 197 THR A N 1
ATOM 1670 C CA . THR A 1 197 ? 25.217 -5.076 -19.478 1.00 75.88 197 THR A CA 1
ATOM 1671 C C . THR A 1 197 ? 26.195 -5.446 -20.598 1.00 75.88 197 THR A C 1
ATOM 1673 O O . THR A 1 197 ? 26.285 -6.613 -20.971 1.00 75.88 197 THR A O 1
ATOM 1676 N N . ILE A 1 198 ? 26.931 -4.472 -21.149 1.00 78.38 198 ILE A N 1
ATOM 1677 C CA . ILE A 1 198 ? 27.989 -4.742 -22.134 1.00 78.38 198 ILE A CA 1
ATOM 1678 C C . ILE A 1 198 ? 29.146 -5.490 -21.463 1.00 78.38 198 ILE A C 1
ATOM 1680 O O . ILE A 1 198 ? 29.617 -6.479 -22.011 1.00 78.38 198 ILE A O 1
ATOM 1684 N N . LEU A 1 199 ? 29.576 -5.056 -20.276 1.00 77.19 199 LEU A N 1
ATOM 1685 C CA . LEU A 1 199 ? 30.662 -5.687 -19.523 1.00 77.19 199 LEU A CA 1
ATOM 1686 C C . LEU A 1 199 ? 30.318 -7.130 -19.128 1.00 77.19 199 LEU A C 1
ATOM 1688 O O . LEU A 1 199 ? 31.122 -8.025 -19.348 1.00 77.19 199 LEU A O 1
ATOM 1692 N N . SER A 1 200 ? 29.088 -7.388 -18.675 1.00 71.56 200 SER A N 1
ATOM 1693 C CA . SER A 1 200 ? 28.619 -8.733 -18.311 1.00 71.56 200 SER A CA 1
ATOM 1694 C C . SER A 1 200 ? 28.540 -9.718 -19.484 1.00 71.56 200 SER A C 1
ATOM 1696 O O . SER A 1 200 ? 28.250 -10.891 -19.272 1.00 71.56 200 SER A O 1
ATOM 1698 N N . MET A 1 201 ? 28.769 -9.272 -20.727 1.00 69.38 201 MET A N 1
ATOM 1699 C CA . MET A 1 201 ? 28.945 -10.182 -21.865 1.00 69.38 201 MET A CA 1
ATOM 1700 C C . MET A 1 201 ? 30.271 -10.950 -21.796 1.00 69.38 201 MET A C 1
ATOM 1702 O O . MET A 1 201 ? 30.429 -11.950 -22.499 1.00 69.38 201 MET A O 1
ATOM 1706 N N . ASP A 1 202 ? 31.223 -10.490 -20.981 1.00 70.00 202 ASP A N 1
ATOM 1707 C CA . ASP A 1 202 ? 32.477 -11.184 -20.735 1.00 70.00 202 ASP A CA 1
ATOM 1708 C C . ASP A 1 202 ? 32.421 -11.976 -19.423 1.00 70.00 202 ASP A C 1
ATOM 1710 O O . ASP A 1 202 ? 32.148 -11.421 -18.357 1.00 70.00 202 ASP A O 1
ATOM 1714 N N . THR A 1 203 ? 32.688 -13.280 -19.514 1.00 55.84 203 THR A N 1
ATOM 1715 C CA . THR A 1 203 ? 32.576 -14.266 -18.423 1.00 55.84 203 THR A CA 1
ATOM 1716 C C . THR A 1 203 ? 33.532 -14.024 -17.256 1.00 55.84 203 THR A C 1
ATOM 1718 O O . THR A 1 203 ? 33.301 -14.559 -16.179 1.00 55.84 203 THR A O 1
ATOM 1721 N N . ASP A 1 204 ? 34.571 -13.213 -17.462 1.00 59.94 204 ASP A N 1
ATOM 1722 C CA . ASP A 1 204 ? 35.650 -12.977 -16.496 1.00 59.94 204 ASP A CA 1
ATOM 1723 C C . ASP A 1 204 ? 35.591 -11.572 -15.868 1.00 59.94 204 ASP A C 1
ATOM 1725 O O . ASP A 1 204 ? 36.558 -11.115 -15.260 1.00 59.94 204 ASP A O 1
ATOM 1729 N N . THR A 1 205 ? 34.469 -10.858 -16.018 1.00 59.78 205 THR A N 1
ATOM 1730 C CA . THR A 1 205 ? 34.322 -9.516 -15.439 1.00 59.78 205 THR A CA 1
ATOM 1731 C C . THR A 1 205 ? 34.192 -9.618 -13.914 1.00 59.78 205 THR A C 1
ATOM 1733 O O . THR A 1 205 ? 33.245 -10.252 -13.438 1.00 59.78 205 THR A O 1
ATOM 1736 N N . PRO A 1 206 ? 35.092 -8.997 -13.127 1.00 59.91 206 PRO A N 1
ATOM 1737 C CA . PRO A 1 206 ? 34.996 -9.020 -11.673 1.00 59.91 206 PRO A CA 1
ATOM 1738 C C . PRO A 1 206 ? 33.687 -8.373 -11.206 1.00 59.91 206 PRO A C 1
ATOM 1740 O O . PRO A 1 206 ? 33.170 -7.440 -11.823 1.00 59.91 206 PRO A O 1
ATOM 1743 N N . LEU A 1 207 ? 33.119 -8.878 -10.112 1.00 62.19 207 LEU A N 1
ATOM 1744 C CA . LEU A 1 207 ? 31.983 -8.225 -9.468 1.00 62.19 207 LEU A CA 1
ATOM 1745 C C . LEU A 1 207 ? 32.454 -6.891 -8.860 1.00 62.19 207 LEU A C 1
ATOM 1747 O O . LEU A 1 207 ? 33.566 -6.831 -8.340 1.00 62.19 207 LEU A O 1
ATOM 1751 N N . PRO A 1 208 ? 31.639 -5.824 -8.911 1.00 66.88 208 PRO A N 1
ATOM 1752 C CA . PRO A 1 208 ? 32.001 -4.553 -8.294 1.00 66.88 208 PRO A CA 1
ATOM 1753 C C . PRO A 1 208 ? 32.169 -4.718 -6.777 1.00 66.88 208 PRO A C 1
ATOM 1755 O O . PRO A 1 208 ? 31.212 -5.075 -6.087 1.00 66.88 208 PRO A O 1
ATOM 1758 N N . GLU A 1 209 ? 33.357 -4.409 -6.260 1.00 57.97 209 GLU A N 1
ATOM 1759 C CA . GLU A 1 209 ? 33.625 -4.292 -4.823 1.00 57.97 209 GLU A CA 1
ATOM 1760 C C . GLU A 1 209 ? 33.386 -2.834 -4.397 1.00 57.97 209 GLU A C 1
ATOM 1762 O O . GLU A 1 209 ? 33.831 -1.896 -5.055 1.00 57.97 209 GLU A O 1
ATOM 1767 N N . ASP A 1 210 ? 32.591 -2.618 -3.343 1.00 58.31 210 ASP A N 1
ATOM 1768 C CA . ASP A 1 210 ? 32.249 -1.285 -2.808 1.00 58.31 210 ASP A CA 1
ATOM 1769 C C . ASP A 1 210 ? 31.693 -0.271 -3.834 1.00 58.31 210 ASP A C 1
ATOM 1771 O O . ASP A 1 210 ? 31.817 0.947 -3.695 1.00 58.31 210 ASP A O 1
ATOM 1775 N N . GLY A 1 211 ? 31.017 -0.772 -4.874 1.00 61.50 211 GLY A N 1
ATOM 1776 C CA . GLY A 1 211 ? 30.425 0.059 -5.926 1.00 61.50 211 GLY A CA 1
ATOM 1777 C C . GLY A 1 211 ? 31.436 0.605 -6.938 1.00 61.50 211 GLY A C 1
ATOM 1778 O O . GLY A 1 211 ? 31.063 1.435 -7.770 1.00 61.50 211 GLY A O 1
ATOM 1779 N N . ILE A 1 212 ? 32.681 0.127 -6.894 1.00 67.75 212 ILE A N 1
ATOM 1780 C CA . ILE A 1 212 ? 33.743 0.442 -7.846 1.00 67.75 212 ILE A CA 1
ATOM 1781 C C . ILE A 1 212 ? 34.015 -0.814 -8.679 1.00 67.75 212 ILE A C 1
ATOM 1783 O O . ILE A 1 212 ? 34.172 -1.912 -8.153 1.00 67.75 212 ILE A O 1
ATOM 1787 N N . LEU A 1 213 ? 34.025 -0.657 -10.004 1.00 72.62 213 LEU A N 1
ATOM 1788 C CA . LEU A 1 213 ? 34.357 -1.724 -10.944 1.00 72.62 213 LEU A CA 1
ATOM 1789 C C . LEU A 1 213 ? 35.579 -1.297 -11.749 1.00 72.62 213 LEU A C 1
ATOM 1791 O O . LEU A 1 213 ? 35.478 -0.426 -12.615 1.00 72.62 213 LEU A O 1
ATOM 1795 N N . GLU A 1 214 ? 36.723 -1.904 -11.457 1.00 72.31 214 GLU A N 1
ATOM 1796 C CA . GLU A 1 214 ? 37.931 -1.737 -12.258 1.00 72.31 214 GLU A CA 1
ATOM 1797 C C . GLU A 1 214 ? 37.891 -2.720 -13.428 1.00 72.31 214 GLU A C 1
ATOM 1799 O O . GLU A 1 214 ? 37.765 -3.930 -13.245 1.00 72.31 214 GLU A O 1
ATOM 1804 N N . VAL A 1 215 ? 37.952 -2.187 -14.649 1.00 74.81 215 VAL A N 1
ATOM 1805 C CA . VAL A 1 215 ? 37.912 -2.977 -15.882 1.00 74.81 215 VAL A CA 1
ATOM 1806 C C . VAL A 1 215 ? 39.190 -2.724 -16.657 1.00 74.81 215 VAL A C 1
ATOM 1808 O O . VAL A 1 215 ? 39.460 -1.594 -17.066 1.00 74.81 215 VAL A O 1
ATOM 1811 N N . ASP A 1 216 ? 39.950 -3.785 -16.904 1.00 79.50 216 ASP A N 1
ATOM 1812 C CA . ASP A 1 216 ? 41.097 -3.730 -17.798 1.00 79.50 216 ASP A CA 1
ATOM 1813 C C . ASP A 1 216 ? 40.664 -3.995 -19.247 1.00 79.50 216 ASP A C 1
ATOM 1815 O O . ASP A 1 216 ? 40.359 -5.117 -19.639 1.00 79.50 216 ASP A O 1
ATOM 1819 N N . LEU A 1 217 ? 40.666 -2.943 -20.069 1.00 78.50 217 LEU A N 1
ATOM 1820 C CA . LEU A 1 217 ? 40.255 -3.008 -21.474 1.00 78.50 217 LEU A CA 1
ATOM 1821 C C . LEU A 1 217 ? 41.205 -3.834 -22.361 1.00 78.50 217 LEU A C 1
ATOM 1823 O O . LEU A 1 217 ? 40.824 -4.155 -23.485 1.00 78.50 217 LEU A O 1
ATOM 1827 N N . PHE A 1 218 ? 42.419 -4.168 -21.907 1.00 76.94 218 PHE A N 1
ATOM 1828 C CA . PHE A 1 218 ? 43.384 -4.948 -22.695 1.00 76.94 218 PHE A CA 1
ATOM 1829 C C . PHE A 1 218 ? 43.186 -6.461 -22.576 1.00 76.94 218 PHE A C 1
ATOM 1831 O O . PHE A 1 218 ? 43.606 -7.201 -23.467 1.00 76.94 218 PHE A O 1
ATOM 1838 N N . THR A 1 219 ? 42.543 -6.917 -21.503 1.00 79.12 219 THR A N 1
ATOM 1839 C CA . THR A 1 219 ? 42.300 -8.341 -21.225 1.00 79.12 219 THR A CA 1
ATOM 1840 C C . THR A 1 219 ? 40.896 -8.802 -21.621 1.00 79.12 219 THR A C 1
ATOM 1842 O O . THR A 1 219 ? 40.653 -10.005 -21.709 1.00 79.12 219 THR A O 1
ATOM 1845 N N . MET A 1 220 ? 39.991 -7.872 -21.939 1.00 78.00 220 MET A N 1
ATOM 1846 C CA . MET A 1 220 ? 38.629 -8.182 -22.382 1.00 78.00 220 MET A CA 1
ATOM 1847 C C . MET A 1 220 ? 38.562 -8.811 -23.781 1.00 78.00 220 MET A C 1
ATOM 1849 O O . MET A 1 220 ? 39.369 -8.541 -24.677 1.00 78.00 220 MET A O 1
ATOM 1853 N N . LYS A 1 221 ? 37.506 -9.590 -24.026 1.00 82.44 221 LYS A N 1
ATOM 1854 C CA . LYS A 1 221 ? 37.193 -10.128 -25.350 1.00 82.44 221 LYS A CA 1
ATOM 1855 C C . LYS A 1 221 ? 36.869 -9.004 -26.334 1.00 82.44 221 LYS A C 1
ATOM 1857 O O . LYS A 1 221 ? 36.102 -8.079 -26.065 1.00 82.44 221 LYS A O 1
ATOM 1862 N N . GLN A 1 222 ? 37.386 -9.149 -27.550 1.00 78.56 222 GLN A N 1
ATOM 1863 C CA . GLN A 1 222 ? 37.254 -8.160 -28.621 1.00 78.56 222 GLN A CA 1
ATOM 1864 C C . GLN A 1 222 ? 35.803 -7.722 -28.934 1.00 78.56 222 GLN A C 1
ATOM 1866 O O . GLN A 1 222 ? 35.595 -6.524 -29.127 1.00 78.56 222 GLN A O 1
ATOM 1871 N N . PRO A 1 223 ? 34.783 -8.607 -28.946 1.00 79.44 223 PRO A N 1
ATOM 1872 C CA . PRO A 1 223 ? 33.389 -8.199 -29.150 1.00 79.44 223 PRO A CA 1
ATOM 1873 C C . PRO A 1 223 ? 32.877 -7.240 -28.069 1.00 79.44 223 PRO A C 1
ATOM 1875 O O . PRO A 1 223 ? 32.130 -6.310 -28.371 1.00 79.44 223 PRO A O 1
ATOM 1878 N N . THR A 1 224 ? 33.308 -7.439 -26.824 1.00 78.12 224 THR A N 1
ATOM 1879 C CA . THR A 1 224 ? 32.915 -6.612 -25.684 1.00 78.12 224 THR A CA 1
ATOM 1880 C C . THR A 1 224 ? 33.527 -5.223 -25.798 1.00 78.12 224 THR A C 1
ATOM 1882 O O . THR A 1 224 ? 32.806 -4.228 -25.742 1.00 78.12 224 THR A O 1
ATOM 1885 N N . ILE A 1 225 ? 34.828 -5.139 -26.094 1.00 81.31 225 ILE A N 1
ATOM 1886 C CA . ILE A 1 225 ? 35.516 -3.855 -26.292 1.00 81.31 225 ILE A CA 1
ATOM 1887 C C . ILE A 1 225 ? 34.897 -3.093 -27.477 1.00 81.31 225 ILE A C 1
ATOM 1889 O O . ILE A 1 225 ? 34.681 -1.884 -27.391 1.00 81.31 225 ILE A O 1
ATOM 1893 N N . CYS A 1 226 ? 34.541 -3.790 -28.566 1.00 80.75 226 CYS A N 1
ATOM 1894 C CA . CYS A 1 226 ? 33.858 -3.196 -29.722 1.00 80.75 226 CYS A CA 1
ATOM 1895 C C . CYS A 1 226 ? 32.532 -2.529 -29.338 1.00 80.75 226 CYS A C 1
ATOM 1897 O O . CYS A 1 226 ? 32.259 -1.408 -29.768 1.00 80.75 226 CYS A O 1
ATOM 1899 N N . LYS A 1 227 ? 31.740 -3.179 -28.482 1.00 79.12 227 LYS A N 1
ATOM 1900 C CA . LYS A 1 227 ? 30.484 -2.617 -27.972 1.00 79.12 227 LYS A CA 1
ATOM 1901 C C . LYS A 1 227 ? 30.706 -1.448 -27.018 1.00 79.12 227 LYS A C 1
ATOM 1903 O O . LYS A 1 227 ? 29.963 -0.473 -27.098 1.00 79.12 227 LYS A O 1
ATOM 1908 N N . ILE A 1 228 ? 31.732 -1.500 -26.163 1.00 83.56 228 ILE A N 1
ATOM 1909 C CA . ILE A 1 228 ? 32.101 -0.371 -25.291 1.00 83.56 228 ILE A CA 1
ATOM 1910 C C . ILE A 1 228 ? 32.472 0.843 -26.146 1.00 83.56 228 ILE A C 1
ATOM 1912 O O . ILE A 1 228 ? 31.959 1.936 -25.917 1.00 83.56 228 ILE A O 1
ATOM 1916 N N . PHE A 1 229 ? 33.306 0.653 -27.169 1.00 83.50 229 PHE A N 1
ATOM 1917 C CA . PHE A 1 229 ? 33.700 1.722 -28.083 1.00 83.50 229 PHE A CA 1
ATOM 1918 C C . PHE A 1 229 ? 32.500 2.332 -28.809 1.00 83.50 229 PHE A C 1
ATOM 1920 O O . PHE A 1 229 ? 32.337 3.553 -28.805 1.00 83.50 229 PHE A O 1
ATOM 1927 N N . ASP A 1 230 ? 31.637 1.501 -29.398 1.00 82.06 230 ASP A N 1
ATOM 1928 C CA . ASP A 1 230 ? 30.447 1.970 -30.113 1.00 82.06 230 ASP A CA 1
ATOM 1929 C C . ASP A 1 230 ? 29.491 2.720 -29.169 1.00 82.06 230 ASP A C 1
ATOM 1931 O O . ASP A 1 230 ? 28.956 3.777 -29.523 1.00 82.06 230 ASP A O 1
ATOM 1935 N N . PHE A 1 231 ? 29.350 2.238 -27.931 1.00 84.06 231 PHE A N 1
ATOM 1936 C CA . PHE A 1 231 ? 28.552 2.886 -26.898 1.00 84.06 231 PHE A CA 1
ATOM 1937 C C . PHE A 1 231 ? 29.120 4.253 -26.499 1.00 84.06 231 PHE A C 1
ATOM 1939 O O . PHE A 1 231 ? 28.395 5.248 -26.553 1.00 84.06 231 PHE A O 1
ATOM 1946 N N . VAL A 1 232 ? 30.414 4.343 -26.179 1.00 84.69 232 VAL A N 1
ATOM 1947 C CA . VAL A 1 232 ? 31.082 5.609 -25.825 1.00 84.69 232 VAL A CA 1
ATOM 1948 C C . VAL A 1 232 ? 31.006 6.594 -26.987 1.00 84.69 232 VAL A C 1
ATOM 1950 O O . VAL A 1 232 ? 30.569 7.734 -26.819 1.00 84.69 232 VAL A O 1
ATOM 1953 N N . ARG A 1 233 ? 31.319 6.137 -28.202 1.00 83.06 233 ARG A N 1
ATOM 1954 C CA . ARG A 1 233 ? 31.233 6.941 -29.424 1.00 83.06 233 ARG A CA 1
ATOM 1955 C C . ARG A 1 233 ? 29.829 7.495 -29.643 1.00 83.06 233 ARG A C 1
ATOM 1957 O O . ARG A 1 233 ? 29.704 8.643 -30.058 1.00 83.06 233 ARG A O 1
ATOM 1964 N N . SER A 1 234 ? 28.776 6.733 -29.333 1.00 82.00 234 SER A N 1
ATOM 1965 C CA . SER A 1 234 ? 27.384 7.188 -29.459 1.00 82.00 234 SER A CA 1
ATOM 1966 C C . SER A 1 234 ? 27.020 8.341 -28.510 1.00 82.00 234 SER A C 1
ATOM 1968 O O . SER A 1 234 ? 26.092 9.099 -28.808 1.00 82.00 234 SER A O 1
ATOM 1970 N N . ARG A 1 235 ? 27.761 8.510 -27.404 1.00 81.44 235 ARG A N 1
ATOM 1971 C CA . ARG A 1 235 ? 27.532 9.537 -26.374 1.00 81.44 235 ARG A CA 1
ATOM 1972 C C . ARG A 1 235 ? 28.377 10.797 -26.548 1.00 81.44 235 ARG A C 1
ATOM 1974 O O . ARG A 1 235 ? 27.977 11.854 -26.067 1.00 81.44 235 ARG A O 1
ATOM 1981 N N . VAL A 1 236 ? 29.489 10.720 -27.277 1.00 83.12 236 VAL A N 1
ATOM 1982 C CA . VAL A 1 236 ? 30.316 11.892 -27.610 1.00 83.12 236 VAL A CA 1
ATOM 1983 C C . VAL A 1 236 ? 29.587 12.777 -28.636 1.00 83.12 236 VAL A C 1
ATOM 1985 O O . VAL A 1 236 ? 29.067 12.234 -29.609 1.00 83.12 236 VAL A O 1
ATOM 1988 N N . PRO A 1 237 ? 29.525 14.113 -28.487 1.00 78.69 237 PRO A N 1
ATOM 1989 C CA . PRO A 1 237 ? 28.932 15.009 -29.489 1.00 78.69 237 PRO A CA 1
ATOM 1990 C C . PRO A 1 237 ? 29.581 14.858 -30.872 1.00 78.69 237 PRO A C 1
ATOM 1992 O O . PRO A 1 237 ? 30.792 14.679 -30.973 1.00 78.69 237 PRO A O 1
ATOM 1995 N N . ILE A 1 238 ? 28.783 14.942 -31.943 1.00 63.91 238 ILE A N 1
ATOM 1996 C CA . ILE A 1 238 ? 29.214 14.667 -33.331 1.00 63.91 238 ILE A CA 1
ATOM 1997 C C . ILE A 1 238 ? 30.409 15.538 -33.754 1.00 63.91 238 ILE A C 1
ATOM 1999 O O . ILE A 1 238 ? 31.296 15.051 -34.449 1.00 63.91 238 ILE A O 1
ATOM 2003 N N . GLU A 1 239 ? 30.479 16.773 -33.260 1.00 59.50 239 GLU A N 1
ATOM 2004 C CA . GLU A 1 239 ? 31.553 17.741 -33.526 1.00 59.50 239 GLU A CA 1
ATOM 2005 C C . GLU A 1 239 ? 32.942 17.241 -33.094 1.00 59.50 239 GLU A C 1
ATOM 2007 O O . GLU A 1 239 ? 33.923 17.499 -33.781 1.00 59.50 239 GLU A O 1
ATOM 2012 N N . LYS A 1 240 ? 33.031 16.441 -32.021 1.00 59.09 240 LYS A N 1
ATOM 2013 C CA . LYS A 1 240 ? 34.289 15.836 -31.545 1.00 59.09 240 LYS A CA 1
ATOM 2014 C C . LYS A 1 240 ? 34.599 14.473 -32.172 1.00 59.09 240 LYS A C 1
ATOM 2016 O O . LYS A 1 240 ? 35.662 13.915 -31.934 1.00 59.09 240 LYS A O 1
ATOM 2021 N N . ARG A 1 241 ? 33.686 13.902 -32.970 1.00 58.50 241 ARG A N 1
ATOM 2022 C CA . ARG A 1 241 ? 33.880 12.587 -33.621 1.00 58.50 241 ARG A CA 1
ATOM 2023 C C . ARG A 1 241 ? 34.702 12.666 -34.915 1.00 58.50 241 ARG A C 1
ATOM 2025 O O . ARG A 1 241 ? 34.996 11.618 -35.485 1.00 58.50 241 ARG A O 1
ATOM 2032 N N . MET A 1 242 ? 34.988 13.874 -35.409 1.00 50.66 242 MET A N 1
ATOM 2033 C CA . MET A 1 242 ? 35.551 14.131 -36.742 1.00 50.66 242 MET A CA 1
ATOM 2034 C C . MET A 1 242 ? 36.972 14.703 -36.751 1.00 50.66 242 MET A C 1
ATOM 2036 O O . MET A 1 242 ? 37.485 14.933 -37.840 1.00 50.66 242 MET A O 1
ATOM 2040 N N . GLU A 1 243 ? 37.634 14.907 -35.612 1.00 44.62 243 GLU A N 1
ATOM 2041 C CA . GLU A 1 243 ? 39.047 15.304 -35.627 1.00 44.62 243 GLU A CA 1
ATOM 2042 C C . GLU A 1 243 ? 39.926 14.067 -35.888 1.00 44.62 243 GLU A C 1
ATOM 2044 O O . GLU A 1 243 ? 40.019 13.192 -35.024 1.00 44.62 243 GLU A O 1
ATOM 2049 N N . PRO A 1 244 ? 40.564 13.921 -37.067 1.00 45.50 244 PRO A N 1
ATOM 2050 C CA . PRO A 1 244 ? 41.658 12.972 -37.182 1.00 45.50 244 PRO A CA 1
ATOM 2051 C C . PRO A 1 244 ? 42.820 13.485 -36.317 1.00 45.50 244 PRO A C 1
ATOM 2053 O O . PRO A 1 244 ? 43.035 14.699 -36.262 1.00 45.50 244 PRO A O 1
ATOM 2056 N N . PRO A 1 245 ? 43.606 12.599 -35.678 1.00 45.03 245 PRO A N 1
ATOM 2057 C CA . PRO A 1 245 ? 44.798 13.029 -34.964 1.00 45.03 245 PRO A CA 1
ATOM 2058 C C . PRO A 1 245 ? 45.683 13.804 -35.940 1.00 45.03 245 PRO A C 1
ATOM 2060 O O . PRO A 1 245 ? 46.065 13.282 -36.996 1.00 45.03 245 PRO A O 1
ATOM 2063 N N . ALA A 1 246 ? 45.960 15.067 -35.613 1.00 44.84 246 ALA A N 1
ATOM 2064 C CA . ALA A 1 246 ? 46.876 15.898 -36.370 1.00 44.84 246 ALA A CA 1
ATOM 2065 C C . ALA A 1 246 ? 48.235 15.191 -36.380 1.00 44.84 246 ALA A C 1
ATOM 2067 O O . ALA A 1 246 ? 48.956 15.185 -35.385 1.00 44.84 246 ALA A O 1
ATOM 2068 N N . ARG A 1 247 ? 48.577 14.536 -37.494 1.00 45.50 247 ARG A N 1
ATOM 2069 C CA . ARG A 1 247 ? 49.932 14.021 -37.677 1.00 45.50 247 ARG A CA 1
ATOM 2070 C C . ARG A 1 247 ? 50.854 15.240 -37.706 1.00 45.50 247 ARG A C 1
ATOM 2072 O O . ARG A 1 247 ? 50.624 16.112 -38.548 1.00 45.50 247 ARG A O 1
ATOM 2079 N N . PRO A 1 248 ? 51.884 15.326 -36.851 1.00 47.75 248 PRO A N 1
ATOM 2080 C CA . PRO A 1 248 ? 52.925 16.312 -37.063 1.00 47.75 248 PRO A CA 1
ATOM 2081 C C . PRO A 1 248 ? 53.594 15.958 -38.393 1.00 47.75 248 PRO A C 1
ATOM 2083 O O . PRO A 1 248 ? 54.200 14.895 -38.539 1.00 47.75 248 PRO A O 1
ATOM 2086 N N . PHE A 1 249 ? 53.412 16.809 -39.401 1.00 44.88 249 PHE A N 1
ATOM 2087 C CA . PHE A 1 249 ? 54.205 16.724 -40.619 1.00 44.88 249 PHE A CA 1
ATOM 2088 C C . PHE A 1 249 ? 55.675 16.902 -40.219 1.00 44.88 249 PHE A C 1
ATOM 2090 O O . PHE A 1 249 ? 55.984 17.874 -39.527 1.00 44.88 249 PHE A O 1
ATOM 2097 N N . PRO A 1 250 ? 56.591 16.001 -40.613 1.00 52.12 250 PRO A N 1
ATOM 2098 C CA . PRO A 1 250 ? 58.006 16.282 -40.457 1.00 52.12 250 PRO A CA 1
ATOM 2099 C C . PRO A 1 250 ? 58.341 17.482 -41.346 1.00 52.12 250 PRO A C 1
ATOM 2101 O O . PRO A 1 250 ? 58.059 17.477 -42.547 1.00 52.12 250 PRO A O 1
ATOM 2104 N N . SER A 1 251 ? 58.895 18.529 -40.738 1.00 42.81 251 SER A N 1
ATOM 2105 C CA . SER A 1 251 ? 59.378 19.713 -41.442 1.00 42.81 251 SER A CA 1
ATOM 2106 C C . SER A 1 251 ? 60.368 19.307 -42.541 1.00 42.81 251 SER A C 1
ATOM 2108 O O . SER A 1 251 ? 61.208 18.434 -42.297 1.00 42.81 251 SER A O 1
ATOM 2110 N N . PRO A 1 252 ? 60.315 19.922 -43.735 1.00 48.59 252 PRO A N 1
ATOM 2111 C CA . PRO A 1 252 ? 61.322 19.679 -44.750 1.00 48.59 252 PRO A CA 1
ATOM 2112 C C . PRO A 1 252 ? 62.667 20.195 -44.235 1.00 48.59 252 PRO A C 1
ATOM 2114 O O . PRO A 1 252 ? 62.801 21.362 -43.869 1.00 48.59 252 PRO A O 1
ATOM 2117 N N . VAL A 1 253 ? 63.647 19.299 -44.186 1.00 50.88 253 VAL A N 1
ATOM 2118 C CA . VAL A 1 253 ? 65.053 19.660 -44.022 1.00 50.88 253 VAL A CA 1
ATOM 2119 C C . VAL A 1 253 ? 65.476 20.349 -45.321 1.00 50.88 253 VAL A C 1
ATOM 2121 O O . VAL A 1 253 ? 65.451 19.717 -46.379 1.00 50.88 253 VAL A O 1
ATOM 2124 N N . LEU A 1 254 ? 65.787 21.643 -45.235 1.00 50.25 254 LEU A N 1
ATOM 2125 C CA . LEU A 1 254 ? 66.580 22.375 -46.225 1.00 50.25 254 LEU A CA 1
ATOM 2126 C C . LEU A 1 254 ? 68.037 22.386 -45.768 1.00 50.25 254 LEU A C 1
ATOM 2128 O O . LEU A 1 254 ? 68.254 22.616 -44.556 1.00 50.25 254 LEU A O 1
#

Foldseek 3Di:
DDDPPVVVPLQVVAVVVLVLLLVLLVVLCPDPPLVVQQDWDFFFDDDDPPDDPDPPRPTDTDGSVVLNVCSVVVVDSHPVVSVCRVCRSLVRQLVVLVPDPDCPSNVVSVVSVVSSVVSVLVVLVVDPVSVVVVVVVVVVVVVVCLVDPPPVCVVVRPDPPPPVQQPDPFDDPVLVVVLVVQVVLQDDPVSVVVLVSLQVVFPPQDDDDPNDGDDDLVPTDGRSSSVSSSSSLVRDDPVVNPDDPPDPDPDDDD

Radius of gyration: 31.88 Å; chains: 1; bounding box: 93×45×76 Å

Organism: NCBI:txid1144522

Secondary structure (DSSP, 8-state):
---GGGGG-HHHHHHHHHHHHHHHHHHHHTSTTGGGGTS-EEEEPPPPTTS---S---EEEE-HHHHHHHHHTT--SSHHHHHHHHHHHHHHHHHHHHTSS--HHHHHHHHHHHHHHHHHHHHHTTSHHHHHHHHHHHHHHHHHHHHS--GGGGGGS---------S-----HHHHHHHHHHGGG--SHHHHHHHHHHHTTSTTPPPPBTTB----TTTS-HHHHHHHHHHHHHHS-GGGG-------PPPP--

Sequence (254 aa):
MMSQDVLKDGKLKWCYQRELCYEITTELQSFPCSYIFEQELECKLPESQNQKPLESQTHRILSFPIISKNIIDGTYSELKEWILDMKLFLSSQIKKNYMKDDKTELTICVDYMKRFQKRMKRFDLQTTRGWYRQMYWLKLQIDSLLHNSPEEIQDYFPYPKIEEPSVTKKIGPPQIEFILENYGYIKTQSDIRKLYTILSMDTDTPLPEDGILEVDLFTMKQPTICKIFDFVRSRVPIEKRMEPPARPFPSPVL

pLDDT: mean 77.63, std 16.93, range [26.95, 96.94]